Protein AF-A0A6L7YKP5-F1 (afdb_monomer_lite)

Secondary structure (DSSP, 8-state):
-------------PPP------------------------------S------B----PPPPTTPEEEEEEEETTEEEES-SEEESEEEEEEEEE--SS--EEEEEEE-SS-TT-----SSS---GGGTEEEEEEEEE-TT-EEEEEEEEPSEEEEEE---EEEETTEEEEHHHHT-EEEEEEEPPPTTTTS-SSSS-SS-PPPPTTPEEEEEEEETTEEEES-S---SS-EEEEEEE-SSSSPPPP----TT-----

Radius of gyration: 30.71 Å; chains: 1; bounding box: 88×44×112 Å

Sequence (258 aa):
MTFVTESILNRRWMFALLAAVAALALLLSACDGDDDEAEEAMEAEEASEADEATLGVVFPRPTGSTEVRVSLAEWAVEPAVNVVDEGEIYFLVDNLGPADPHEFVIIRSDLPIDQLPVDDTGFVPEDAIDVVAEIEPYLPGSSASIALNLPAGRYLLICNIVELEEGEWESHYLEGMRAEFTVQAAGEDASEAEDAEAGIVNPKPEGATEVRVSLAEWTVAPAVSTVQSGDIDFLVDNLGPADPPEVVVVRPDAHSEE

Foldseek 3Di:
DDDDDDDDDDDDDDDDDDDDDDDDDDDDDDDDDDDDDDDDDDPPPPPDPQPPAAFAAADDDDPPAAEWEWEDEQQETDIPDQEEAFFKYKYKYADQYPFFWFKKWKFFDPDDLQDQDADPLRARPPVSTHTPDMGGTHDHGHIYMDIDRGHWGKMKIFTRDWDQDPNHIDGSSNSHRMDIHGHHHDPPDPVPPPDDDDDDDDPQPVPAAEWEWEDEVVDTDIPDPDDDDDHYHYHYHDPYPDDDDDDDDDDPPDDDDD

pLDDT: mean 76.08, std 22.91, range [33.06, 98.81]

Structure (mmCIF, N/CA/C/O backbone):
data_AF-A0A6L7YKP5-F1
#
_entry.id   AF-A0A6L7YKP5-F1
#
loop_
_atom_site.group_PDB
_atom_site.id
_atom_site.type_symbol
_atom_site.label_atom_id
_atom_site.label_alt_id
_atom_site.label_comp_id
_atom_site.label_asym_id
_atom_site.label_entity_id
_atom_site.label_seq_id
_atom_site.pdbx_PDB_ins_code
_atom_site.Cartn_x
_atom_site.Cartn_y
_atom_site.Cartn_z
_atom_site.occupancy
_atom_site.B_iso_or_equiv
_atom_site.auth_seq_id
_atom_site.auth_comp_id
_atom_site.auth_asym_id
_atom_site.auth_atom_id
_atom_site.pdbx_PDB_model_num
ATOM 1 N N . MET A 1 1 ? 67.559 4.885 -28.747 1.00 41.38 1 MET A N 1
ATOM 2 C CA . MET A 1 1 ? 67.117 5.228 -30.111 1.00 41.38 1 MET A CA 1
ATOM 3 C C . MET A 1 1 ? 65.692 5.736 -30.030 1.00 41.38 1 MET A C 1
ATOM 5 O O . MET A 1 1 ? 64.805 4.986 -29.657 1.00 41.38 1 MET A O 1
ATOM 9 N N . THR A 1 2 ? 65.530 7.023 -30.294 1.00 39.72 2 THR A N 1
ATOM 10 C CA . THR A 1 2 ? 64.283 7.787 -30.353 1.00 39.72 2 THR A CA 1
ATOM 11 C C . THR A 1 2 ? 63.780 7.748 -31.791 1.00 39.72 2 THR A C 1
ATOM 13 O O . THR A 1 2 ? 64.565 8.070 -32.677 1.00 39.72 2 THR A O 1
ATOM 16 N N . PHE A 1 3 ? 62.512 7.419 -32.031 1.00 39.88 3 PHE A N 1
ATOM 17 C CA . PHE A 1 3 ? 61.832 7.793 -33.274 1.00 39.88 3 PHE A CA 1
ATOM 18 C C . PHE A 1 3 ? 60.402 8.220 -32.953 1.00 39.88 3 PHE A C 1
ATOM 20 O O . PHE A 1 3 ? 59.484 7.416 -32.843 1.00 39.88 3 PHE A O 1
ATOM 27 N N . VAL A 1 4 ? 60.285 9.529 -32.748 1.00 42.78 4 VAL A N 1
ATOM 28 C CA . VAL A 1 4 ? 59.086 10.321 -33.004 1.00 42.78 4 VAL A CA 1
ATOM 29 C C . VAL A 1 4 ? 59.031 10.543 -34.513 1.00 42.78 4 VAL A C 1
ATOM 31 O O . VAL A 1 4 ? 60.040 10.947 -35.090 1.00 42.78 4 VAL A O 1
ATOM 34 N N . THR A 1 5 ? 57.870 10.348 -35.132 1.00 49.88 5 THR A N 1
ATOM 35 C CA . THR A 1 5 ? 57.534 10.987 -36.412 1.00 49.88 5 THR A CA 1
ATOM 36 C C . THR A 1 5 ? 56.051 11.335 -36.430 1.00 49.88 5 THR A C 1
ATOM 38 O O . THR A 1 5 ? 55.207 10.490 -36.717 1.00 49.88 5 THR A O 1
ATOM 41 N N . GLU A 1 6 ? 55.756 12.599 -36.134 1.00 42.75 6 GLU A N 1
ATOM 42 C CA . GLU A 1 6 ? 54.652 13.328 -36.754 1.00 42.75 6 GLU A CA 1
ATOM 43 C C . GLU A 1 6 ? 55.026 13.658 -38.206 1.00 42.75 6 GLU A C 1
ATOM 45 O O . GLU A 1 6 ? 56.145 14.098 -38.471 1.00 42.75 6 GLU A O 1
ATOM 50 N N . SER A 1 7 ? 54.072 13.534 -39.132 1.00 46.31 7 SER A N 1
ATOM 51 C CA . SER A 1 7 ? 53.990 14.427 -40.294 1.00 46.31 7 SER A CA 1
ATOM 52 C C . SER A 1 7 ? 52.577 14.437 -40.886 1.00 46.31 7 SER A C 1
ATOM 54 O O . SER A 1 7 ? 52.178 13.590 -41.683 1.00 46.31 7 SER A O 1
ATOM 56 N N . ILE A 1 8 ? 51.845 15.449 -40.442 1.00 41.03 8 ILE A N 1
ATOM 57 C CA . ILE A 1 8 ? 50.835 16.262 -41.122 1.00 41.03 8 ILE A CA 1
ATOM 58 C C . ILE A 1 8 ? 51.072 16.352 -42.653 1.00 41.03 8 ILE A C 1
ATOM 60 O O . ILE A 1 8 ? 52.173 16.721 -43.049 1.00 41.03 8 ILE A O 1
ATOM 64 N N . LEU A 1 9 ? 50.056 16.089 -43.499 1.00 39.97 9 LEU A N 1
ATOM 65 C CA . LEU A 1 9 ? 49.476 17.052 -44.473 1.00 39.97 9 LEU A CA 1
ATOM 66 C C . LEU A 1 9 ? 48.451 16.412 -45.445 1.00 39.97 9 LEU A C 1
ATOM 68 O O . LEU A 1 9 ? 48.783 15.585 -46.287 1.00 39.97 9 LEU A O 1
ATOM 72 N N . ASN A 1 10 ? 47.240 16.979 -45.413 1.00 37.12 10 ASN A N 1
ATOM 73 C CA . ASN A 1 10 ? 46.353 17.282 -46.545 1.00 37.12 10 ASN A CA 1
ATOM 74 C C . ASN A 1 10 ? 45.768 16.157 -47.421 1.00 37.12 10 ASN A C 1
ATOM 76 O O . ASN A 1 10 ? 46.345 15.805 -48.447 1.00 37.12 10 ASN A O 1
ATOM 80 N N . ARG A 1 11 ? 44.466 15.875 -47.225 1.00 41.12 11 ARG A N 1
ATOM 81 C CA . ARG A 1 11 ? 43.430 16.202 -48.238 1.00 41.12 11 ARG A CA 1
ATOM 82 C C . ARG A 1 11 ? 41.989 16.003 -47.731 1.00 41.12 11 ARG A C 1
ATOM 84 O O . ARG A 1 11 ? 41.416 14.930 -47.831 1.00 41.12 11 ARG A O 1
ATOM 91 N N . ARG A 1 12 ? 41.407 17.115 -47.271 1.00 41.06 12 ARG A N 1
ATOM 92 C CA . ARG A 1 12 ? 40.113 17.677 -47.711 1.00 41.06 12 ARG A CA 1
ATOM 93 C C . ARG A 1 12 ? 38.998 16.673 -48.048 1.00 41.06 12 ARG A C 1
ATOM 95 O O . ARG A 1 12 ? 38.776 16.444 -49.229 1.00 41.06 12 ARG A O 1
ATOM 102 N N . TRP A 1 13 ? 38.226 16.228 -47.060 1.00 38.41 13 TRP A N 1
ATOM 103 C CA . TRP A 1 13 ? 36.804 15.922 -47.263 1.00 38.41 13 TRP A CA 1
ATOM 104 C C . TRP A 1 13 ? 36.006 16.563 -46.127 1.00 38.41 13 TRP A C 1
ATOM 106 O O . TRP A 1 13 ? 36.419 16.574 -44.973 1.00 38.41 13 TRP A O 1
ATOM 116 N N . MET A 1 14 ? 34.974 17.274 -46.548 1.00 39.56 14 MET A N 1
ATOM 117 C CA . MET A 1 14 ? 34.360 18.433 -45.919 1.00 39.56 14 MET A CA 1
ATOM 118 C C . MET A 1 14 ? 33.273 17.978 -44.942 1.00 39.56 14 MET A C 1
ATOM 120 O O . MET A 1 14 ? 32.421 17.179 -45.317 1.00 39.56 14 MET A O 1
ATOM 124 N N . PHE A 1 15 ? 33.315 18.490 -43.711 1.00 38.94 15 PHE A N 1
ATOM 125 C CA . PHE A 1 15 ? 32.239 18.358 -42.731 1.00 38.94 15 PHE A CA 1
ATOM 126 C C . PHE A 1 15 ? 30.990 19.093 -43.229 1.00 38.94 15 PHE A C 1
ATOM 128 O O . PHE A 1 15 ? 31.071 20.245 -43.662 1.00 38.94 15 PHE A O 1
ATOM 135 N N . ALA A 1 16 ? 29.848 18.412 -43.163 1.00 37.56 16 ALA A N 1
ATOM 136 C CA . ALA A 1 16 ? 28.531 18.988 -43.361 1.00 37.56 16 ALA A CA 1
ATOM 137 C C . ALA A 1 16 ? 28.124 19.760 -42.096 1.00 37.56 16 ALA A C 1
ATOM 139 O O . ALA A 1 16 ? 28.034 19.190 -41.013 1.00 37.56 16 ALA A O 1
ATOM 140 N N . LEU A 1 17 ? 27.890 21.060 -42.252 1.00 38.31 17 LEU A N 1
ATOM 141 C CA . LEU A 1 17 ? 27.233 21.930 -41.281 1.00 38.31 17 LEU A CA 1
ATOM 142 C C . LEU A 1 17 ? 26.149 22.665 -42.069 1.00 38.31 17 LEU A C 1
ATOM 144 O O . LEU A 1 17 ? 26.457 23.497 -42.922 1.00 38.31 17 LEU A O 1
ATOM 148 N N . LEU A 1 18 ? 24.892 22.292 -41.841 1.00 33.34 18 LEU A N 1
ATOM 149 C CA . LEU A 1 18 ? 23.723 22.923 -42.442 1.00 33.34 18 LEU A CA 1
ATOM 150 C C . LEU A 1 18 ? 22.998 23.702 -41.349 1.00 33.34 18 LEU A C 1
ATOM 152 O O . LEU A 1 18 ? 22.422 23.128 -40.433 1.00 33.34 18 LEU A O 1
ATOM 156 N N . ALA A 1 19 ? 23.051 25.022 -41.476 1.00 35.69 19 ALA A N 1
ATOM 157 C CA . ALA A 1 19 ? 22.159 25.955 -40.817 1.00 35.69 19 ALA A CA 1
ATOM 158 C C . ALA A 1 19 ? 21.619 26.929 -41.874 1.00 35.69 19 ALA A C 1
ATOM 160 O O . ALA A 1 19 ? 22.313 27.242 -42.841 1.00 35.69 19 ALA A O 1
ATOM 161 N N . ALA A 1 20 ? 20.418 27.439 -41.594 1.00 36.00 20 ALA A N 1
ATOM 162 C CA . ALA A 1 20 ? 19.699 28.537 -42.245 1.00 36.00 20 ALA A CA 1
ATOM 163 C C . ALA A 1 20 ? 18.656 28.170 -43.322 1.00 36.00 20 ALA A C 1
ATOM 165 O O . ALA A 1 20 ? 18.914 28.074 -44.519 1.00 36.00 20 ALA A O 1
ATOM 166 N N . VAL A 1 21 ? 17.431 28.065 -42.805 1.00 41.41 21 VAL A N 1
ATOM 167 C CA . VAL A 1 21 ? 16.131 28.481 -43.351 1.00 41.41 21 VAL A CA 1
ATOM 168 C C . VAL A 1 21 ? 16.201 29.561 -44.442 1.00 41.41 21 VAL A C 1
ATOM 170 O O . VAL A 1 21 ? 16.749 30.640 -44.221 1.00 41.41 21 VAL A O 1
ATOM 173 N N . ALA A 1 22 ? 15.490 29.332 -45.549 1.00 37.19 22 ALA A N 1
ATOM 174 C CA . ALA A 1 22 ? 14.792 30.383 -46.289 1.00 37.19 22 ALA A CA 1
ATOM 175 C C . ALA A 1 22 ? 13.584 29.780 -47.022 1.00 37.19 22 ALA A C 1
ATOM 177 O O . ALA A 1 22 ? 13.726 28.981 -47.946 1.00 37.19 22 ALA A O 1
ATOM 178 N N . ALA A 1 23 ? 12.392 30.163 -46.569 1.00 40.81 23 ALA A N 1
ATOM 179 C CA . ALA A 1 23 ? 11.114 29.832 -47.176 1.00 40.81 23 ALA A CA 1
ATOM 180 C C . ALA A 1 23 ? 10.988 30.451 -48.576 1.00 40.81 23 ALA A C 1
ATOM 182 O O . ALA A 1 23 ? 11.239 31.643 -48.760 1.00 40.81 23 ALA A O 1
ATOM 183 N N . LEU A 1 24 ? 10.527 29.657 -49.543 1.00 37.56 24 LEU A N 1
ATOM 184 C CA . LEU A 1 24 ? 9.982 30.167 -50.797 1.00 37.56 24 LEU A CA 1
ATOM 185 C C . LEU A 1 24 ? 8.851 29.249 -51.271 1.00 37.56 24 LEU A C 1
ATOM 187 O O . LEU A 1 24 ? 9.064 28.283 -51.997 1.00 37.56 24 LEU A O 1
ATOM 191 N N . ALA A 1 25 ? 7.638 29.560 -50.819 1.00 41.19 25 ALA A N 1
ATOM 192 C CA . ALA A 1 25 ? 6.403 28.995 -51.340 1.00 41.19 25 ALA A CA 1
ATOM 193 C C . ALA A 1 25 ? 5.979 29.790 -52.581 1.00 41.19 25 ALA A C 1
ATOM 195 O O . ALA A 1 25 ? 5.758 30.994 -52.469 1.00 41.19 25 ALA A O 1
ATOM 196 N N . LEU A 1 26 ? 5.885 29.130 -53.743 1.00 42.25 26 LEU A N 1
ATOM 197 C CA . LEU A 1 26 ? 5.151 29.596 -54.932 1.00 42.25 26 LEU A CA 1
ATOM 198 C C . LEU A 1 26 ? 5.179 28.527 -56.040 1.00 42.25 26 LEU A C 1
ATOM 200 O O . LEU A 1 26 ? 6.060 28.564 -56.888 1.00 42.25 26 LEU A O 1
ATOM 204 N N . LEU A 1 27 ? 4.202 27.615 -56.058 1.00 42.47 27 LEU A N 1
ATOM 205 C CA . LEU A 1 27 ? 3.756 26.829 -57.227 1.00 42.47 27 LEU A CA 1
ATOM 206 C C . LEU A 1 27 ? 2.290 26.432 -56.943 1.00 42.47 27 LEU A C 1
ATOM 208 O O . LEU A 1 27 ? 2.020 25.758 -55.959 1.00 42.47 27 LEU A O 1
ATOM 212 N N . LEU A 1 28 ? 1.321 27.152 -57.516 1.00 44.16 28 LEU A N 1
ATOM 213 C CA . LEU A 1 28 ? 0.545 26.813 -58.722 1.00 44.16 28 LEU A CA 1
ATOM 214 C C . LEU A 1 28 ? -0.427 25.634 -58.538 1.00 44.16 28 LEU A C 1
ATOM 216 O O . LEU A 1 28 ? -0.045 24.507 -58.257 1.00 44.16 28 LEU A O 1
ATOM 220 N N . SER A 1 29 ? -1.701 25.954 -58.756 1.00 57.06 29 SER A N 1
ATOM 221 C CA . SER A 1 29 ? -2.868 25.079 -58.756 1.00 57.06 29 SER A CA 1
ATOM 222 C C . SER A 1 29 ? -2.800 23.971 -59.808 1.00 57.06 29 SER A C 1
ATOM 224 O O . SER A 1 29 ? -2.507 24.268 -60.969 1.00 57.06 29 SER A O 1
ATOM 226 N N . ALA A 1 30 ? -3.256 22.771 -59.449 1.00 48.28 30 ALA A N 1
ATOM 227 C CA . ALA A 1 30 ? -3.991 21.879 -60.345 1.00 48.28 30 ALA A CA 1
ATOM 228 C C . ALA A 1 30 ? -4.801 20.862 -59.514 1.00 48.28 30 ALA A C 1
ATOM 230 O O . ALA A 1 30 ? -4.227 20.130 -58.716 1.00 48.28 30 ALA A O 1
ATOM 231 N N . CYS A 1 31 ? -6.128 20.850 -59.685 1.00 65.56 31 CYS A N 1
ATOM 232 C CA . CYS A 1 31 ? -6.989 19.705 -59.360 1.00 65.56 31 CYS A CA 1
ATOM 233 C C . CYS A 1 31 ? -6.659 18.545 -60.304 1.00 65.56 31 CYS A C 1
ATOM 235 O O . CYS A 1 31 ? -6.466 18.843 -61.481 1.00 65.56 31 CYS A O 1
ATOM 237 N N . ASP A 1 32 ? -6.677 17.296 -59.821 1.00 46.34 32 ASP A N 1
ATOM 238 C CA . ASP A 1 32 ? -7.340 16.121 -60.437 1.00 46.34 32 ASP A CA 1
ATOM 239 C C . ASP A 1 32 ? -6.981 14.834 -59.657 1.00 46.34 32 ASP A C 1
ATOM 241 O O . ASP A 1 32 ? -5.800 14.621 -59.389 1.00 46.34 32 ASP A O 1
ATOM 245 N N . GLY A 1 33 ? -7.961 13.973 -59.347 1.00 33.06 33 GLY A N 1
ATOM 246 C CA . GLY A 1 33 ? -7.717 12.557 -59.014 1.00 33.06 33 GLY A CA 1
ATOM 247 C C . GLY A 1 33 ? -8.245 12.068 -57.664 1.00 33.06 33 GLY A C 1
ATOM 248 O O . GLY A 1 33 ? -7.631 12.319 -56.635 1.00 33.06 33 GLY A O 1
ATOM 249 N N . ASP A 1 34 ? -9.375 11.367 -57.734 1.00 48.19 34 ASP A N 1
ATOM 250 C CA . ASP A 1 34 ? -9.991 10.472 -56.741 1.00 48.19 34 ASP A CA 1
ATOM 251 C C . ASP A 1 34 ? -9.033 9.319 -56.360 1.00 48.19 34 ASP A C 1
ATOM 253 O O . ASP A 1 34 ? -8.167 8.986 -57.172 1.00 48.19 34 ASP A O 1
ATOM 257 N N . ASP A 1 35 ? -9.189 8.760 -55.151 1.00 44.53 35 ASP A N 1
ATOM 258 C CA . ASP A 1 35 ? -9.040 7.335 -54.770 1.00 44.53 35 ASP A CA 1
ATOM 259 C C . ASP A 1 35 ? -8.606 7.192 -53.290 1.00 44.53 35 ASP A C 1
ATOM 261 O O . ASP A 1 35 ? -7.624 7.783 -52.838 1.00 44.53 35 ASP A O 1
ATOM 265 N N . ASP A 1 36 ? -9.408 6.413 -52.559 1.00 45.31 36 ASP A N 1
ATOM 266 C CA . ASP A 1 36 ? -9.344 6.065 -51.136 1.00 45.31 36 ASP A CA 1
ATOM 267 C C . ASP A 1 36 ? -8.005 5.456 -50.662 1.00 45.31 36 ASP A C 1
ATOM 269 O O . ASP A 1 36 ? -7.229 4.943 -51.464 1.00 45.31 36 ASP A O 1
ATOM 273 N N . GLU A 1 37 ? -7.784 5.505 -49.337 1.00 43.41 37 GLU A N 1
ATOM 274 C CA . GLU A 1 37 ? -7.255 4.456 -48.426 1.00 43.41 37 GLU A CA 1
ATOM 275 C C . GLU A 1 37 ? -6.563 5.115 -47.200 1.00 43.41 37 GLU A C 1
ATOM 277 O O . GLU A 1 37 ? -5.597 5.852 -47.382 1.00 43.41 37 GLU A O 1
ATOM 282 N N . ALA A 1 38 ? -7.084 4.807 -45.993 1.00 36.25 38 ALA A N 1
ATOM 283 C CA . ALA A 1 38 ? -6.402 4.591 -44.691 1.00 36.25 38 ALA A CA 1
ATOM 284 C C . ALA A 1 38 ? -5.386 5.649 -44.175 1.00 36.25 38 ALA A C 1
ATOM 286 O O . ALA A 1 38 ? -4.530 6.124 -44.903 1.00 36.25 38 ALA A O 1
ATOM 287 N N . GLU A 1 39 ? -5.291 6.076 -42.916 1.00 39.72 39 GLU A N 1
ATOM 288 C CA . GLU A 1 39 ? -5.606 5.582 -41.564 1.00 39.72 39 GLU A CA 1
ATOM 289 C C . GLU A 1 39 ? -5.176 6.782 -40.665 1.00 39.72 39 GLU A C 1
ATOM 291 O O . GLU A 1 39 ? -4.166 7.429 -40.945 1.00 39.72 39 GLU A O 1
ATOM 296 N N . GLU A 1 40 ? -5.993 7.332 -39.762 1.00 46.50 40 GLU A N 1
ATOM 297 C CA . GLU A 1 40 ? -6.114 6.899 -38.356 1.00 46.50 40 GLU A CA 1
ATOM 298 C C . GLU A 1 40 ? -4.775 6.445 -37.745 1.00 46.50 40 GLU A C 1
ATOM 300 O O . GLU A 1 40 ? -4.392 5.295 -37.914 1.00 46.50 40 GLU A O 1
ATOM 305 N N . ALA A 1 41 ? -4.077 7.351 -37.046 1.00 38.59 41 ALA A N 1
ATOM 306 C CA . ALA A 1 41 ? -3.367 7.084 -35.783 1.00 38.59 41 ALA A CA 1
ATOM 307 C C . ALA A 1 41 ? -2.439 8.257 -35.431 1.00 38.59 41 ALA A C 1
ATOM 309 O O . ALA A 1 41 ? -1.352 8.393 -35.986 1.00 38.59 41 ALA A O 1
ATOM 310 N N . MET A 1 42 ? -2.876 9.096 -34.493 1.00 36.28 42 MET A N 1
ATOM 311 C CA . MET A 1 42 ? -2.029 9.666 -33.436 1.00 36.28 42 MET A CA 1
ATOM 312 C C . MET A 1 42 ? -2.950 10.362 -32.423 1.00 36.28 42 MET A C 1
ATOM 314 O O . MET A 1 42 ? -2.920 11.574 -32.237 1.00 36.28 42 MET A O 1
ATOM 318 N N . GLU A 1 43 ? -3.823 9.565 -31.808 1.00 46.38 43 GLU A N 1
ATOM 319 C CA . GLU A 1 43 ? -4.212 9.763 -30.412 1.00 46.38 43 GLU A CA 1
ATOM 320 C C . GLU A 1 43 ? -3.456 8.683 -29.633 1.00 46.38 43 GLU A C 1
ATOM 322 O O . GLU A 1 43 ? -3.858 7.525 -29.607 1.00 46.38 43 GLU A O 1
ATOM 327 N N . ALA A 1 44 ? -2.277 9.044 -29.140 1.00 41.22 44 ALA A N 1
ATOM 328 C CA . ALA A 1 44 ? -1.464 8.252 -28.222 1.00 41.22 44 ALA A CA 1
ATOM 329 C C . ALA A 1 44 ? -0.520 9.226 -27.505 1.00 41.22 44 ALA A C 1
ATOM 331 O O . ALA A 1 44 ? 0.682 9.228 -27.731 1.00 41.22 44 ALA A O 1
ATOM 332 N N . GLU A 1 45 ? -1.110 10.130 -26.730 1.00 44.25 45 GLU A N 1
ATOM 333 C CA . GLU A 1 45 ? -0.426 11.038 -25.802 1.00 44.25 45 GLU A CA 1
ATOM 334 C C . GLU A 1 45 ? -1.285 11.093 -24.530 1.00 44.25 45 GLU A C 1
ATOM 336 O O . GLU A 1 45 ? -1.843 12.125 -24.197 1.00 44.25 45 GLU A O 1
ATOM 341 N N . GLU A 1 46 ? -1.483 9.939 -23.895 1.00 43.19 46 GLU A N 1
ATOM 342 C CA . GLU A 1 46 ? -1.899 9.804 -22.490 1.00 43.19 46 GLU A CA 1
ATOM 343 C C . GLU A 1 46 ? -1.235 8.509 -21.974 1.00 43.19 46 GLU A C 1
ATOM 345 O O . GLU A 1 46 ? -1.888 7.544 -21.592 1.00 43.19 46 GLU A O 1
ATOM 350 N N . ALA A 1 47 ? 0.094 8.438 -22.091 1.00 42.88 47 ALA A N 1
ATOM 351 C CA . ALA A 1 47 ? 0.880 7.701 -21.111 1.00 42.88 47 ALA A CA 1
ATOM 352 C C . ALA A 1 47 ? 1.038 8.685 -19.953 1.00 42.88 47 ALA A C 1
ATOM 354 O O . ALA A 1 47 ? 1.425 9.828 -20.211 1.00 42.88 47 ALA A O 1
ATOM 355 N N . SER A 1 48 ? 0.650 8.299 -18.738 1.00 45.75 48 SER A N 1
ATOM 356 C CA . SER A 1 48 ? 0.725 9.184 -17.582 1.00 45.75 48 SER A CA 1
ATOM 357 C C . SER A 1 48 ? 2.165 9.668 -17.432 1.00 45.75 48 SER A C 1
ATOM 359 O O . SER A 1 48 ? 3.085 8.922 -17.103 1.00 45.75 48 SER A O 1
ATOM 361 N N . GLU A 1 49 ? 2.382 10.945 -17.742 1.00 43.97 49 GLU A N 1
ATOM 362 C CA . GLU A 1 49 ? 3.527 11.651 -17.201 1.00 43.97 49 GLU A CA 1
ATOM 363 C C . GLU A 1 49 ? 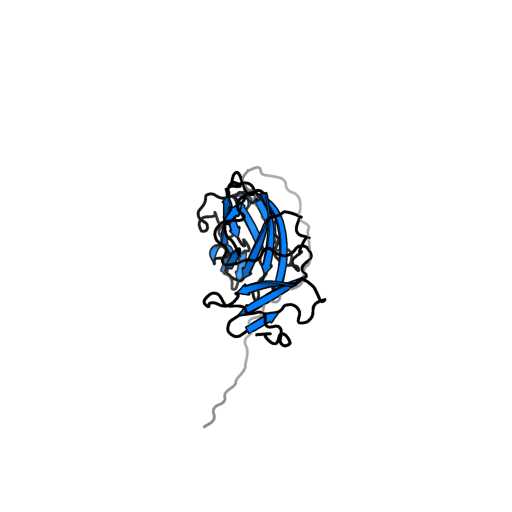3.363 11.543 -15.686 1.00 43.97 49 GLU A C 1
ATOM 365 O O . GLU A 1 49 ? 2.364 12.020 -15.147 1.00 43.97 49 GLU A O 1
ATOM 370 N N . ALA A 1 50 ? 4.296 10.868 -15.014 1.00 47.44 50 ALA A N 1
ATOM 371 C CA . ALA A 1 50 ? 4.436 10.983 -13.575 1.00 47.44 50 ALA A CA 1
ATOM 372 C C . ALA A 1 50 ? 4.523 12.484 -13.266 1.00 47.44 50 ALA A C 1
ATOM 374 O O . ALA A 1 50 ? 5.538 13.124 -13.558 1.00 47.44 50 ALA A O 1
ATOM 375 N N . ASP A 1 51 ? 3.431 13.065 -12.762 1.00 56.31 51 ASP A N 1
ATOM 376 C CA . ASP A 1 51 ? 3.454 14.406 -12.193 1.00 56.31 51 ASP A CA 1
ATOM 377 C C . ASP A 1 51 ? 4.593 14.392 -11.172 1.00 56.31 51 ASP A C 1
ATOM 379 O O . ASP A 1 51 ? 4.669 13.482 -10.344 1.00 56.31 51 ASP A O 1
ATOM 383 N N . GLU A 1 52 ? 5.549 15.313 -11.317 1.00 74.69 52 GLU A N 1
ATOM 384 C CA . GLU A 1 52 ? 6.800 15.318 -10.552 1.00 74.69 52 GLU A CA 1
ATOM 385 C C . GLU A 1 52 ? 6.506 15.034 -9.073 1.00 74.69 52 GLU A C 1
ATOM 387 O O . GLU A 1 52 ? 5.871 15.853 -8.401 1.00 74.69 52 GLU A O 1
ATOM 392 N N . ALA A 1 53 ? 6.944 13.867 -8.584 1.00 83.81 53 ALA A N 1
ATOM 393 C CA . ALA A 1 53 ? 6.541 13.364 -7.279 1.00 83.81 53 ALA A CA 1
ATOM 394 C C . ALA A 1 53 ? 6.725 14.431 -6.191 1.00 83.81 53 ALA A C 1
ATOM 396 O O . ALA A 1 53 ? 7.772 15.079 -6.068 1.00 83.81 53 ALA A O 1
ATOM 397 N N . THR A 1 54 ? 5.690 14.619 -5.373 1.00 92.94 54 THR A N 1
ATOM 398 C CA . THR A 1 54 ? 5.689 15.626 -4.305 1.00 92.94 54 THR A CA 1
ATOM 399 C C . THR A 1 54 ? 5.800 14.972 -2.931 1.00 92.94 54 THR A C 1
ATOM 401 O O . THR A 1 54 ? 5.862 13.753 -2.798 1.00 92.94 54 THR A O 1
ATOM 404 N N . LEU A 1 55 ? 5.894 15.770 -1.864 1.00 94.00 55 LEU A N 1
ATOM 405 C CA . LEU A 1 55 ? 5.811 15.209 -0.515 1.00 94.00 55 LEU A CA 1
ATOM 406 C C . LEU A 1 55 ? 4.420 14.611 -0.293 1.00 94.00 55 LEU A C 1
ATOM 408 O O . LEU A 1 55 ? 3.420 15.268 -0.586 1.00 94.00 55 LEU A O 1
ATOM 412 N N . GLY A 1 56 ? 4.375 13.421 0.304 1.00 93.19 56 GLY A N 1
ATOM 413 C CA . GLY A 1 56 ? 3.121 12.772 0.657 1.00 93.19 56 GLY A CA 1
ATOM 414 C C . GLY A 1 56 ? 2.243 13.650 1.556 1.00 93.19 56 GLY A C 1
ATOM 415 O O . GLY A 1 56 ? 2.721 14.447 2.375 1.00 93.19 56 GLY A O 1
ATOM 416 N N . VAL A 1 57 ? 0.928 13.514 1.387 1.00 93.31 57 VAL A N 1
ATOM 417 C CA . VAL A 1 57 ? -0.069 14.255 2.162 1.00 93.31 57 VAL A CA 1
ATOM 418 C C . VAL A 1 57 ? -0.739 13.314 3.152 1.00 93.31 57 VAL A C 1
ATOM 420 O O . VAL A 1 57 ? -1.410 12.361 2.767 1.00 93.31 57 VAL A O 1
ATOM 423 N N . VAL A 1 58 ? -0.598 13.617 4.443 1.00 95.06 58 VAL A N 1
ATOM 424 C CA . VAL A 1 58 ? -1.273 12.884 5.519 1.00 95.06 58 VAL A CA 1
ATOM 425 C C . VAL A 1 58 ? -2.528 13.637 5.949 1.00 95.06 58 VAL A C 1
ATOM 427 O O . VAL A 1 58 ? -2.459 14.722 6.534 1.00 95.06 58 VAL A O 1
ATOM 430 N N . PHE A 1 59 ? -3.689 13.043 5.695 1.00 93.06 59 PHE A N 1
ATOM 431 C CA . PHE A 1 59 ? -4.968 13.514 6.211 1.00 93.06 59 PHE A CA 1
ATOM 432 C C . PHE A 1 59 ? -5.209 13.026 7.646 1.00 93.06 59 PHE A C 1
ATOM 434 O O . PHE A 1 59 ? -4.734 11.955 8.025 1.00 93.06 59 PHE A O 1
ATOM 441 N N . PRO A 1 60 ? -5.965 13.774 8.471 1.00 92.62 60 PRO A N 1
ATOM 442 C CA . PRO A 1 60 ? -6.347 13.305 9.796 1.00 92.62 60 PRO A CA 1
ATOM 443 C C . PRO A 1 60 ? -7.116 11.983 9.723 1.00 92.62 60 PRO A C 1
ATOM 445 O O . PRO A 1 60 ? -8.091 11.872 8.979 1.00 92.62 60 PRO A O 1
ATOM 448 N N . ARG A 1 61 ? -6.718 11.014 10.550 1.00 95.81 61 ARG A N 1
ATOM 449 C CA . ARG A 1 61 ? -7.422 9.738 10.676 1.00 95.81 61 ARG A CA 1
ATOM 450 C C . ARG A 1 61 ? -8.869 9.952 11.152 1.00 95.81 61 ARG A C 1
ATOM 452 O O . ARG A 1 61 ? -9.062 10.610 12.184 1.00 95.81 61 ARG A O 1
ATOM 459 N N . PRO A 1 62 ? -9.876 9.377 10.473 1.00 94.31 62 PRO A N 1
ATOM 460 C CA . PRO A 1 62 ? -11.247 9.365 10.970 1.00 94.31 62 PRO A CA 1
ATOM 461 C C . PRO A 1 62 ? -11.370 8.707 12.355 1.00 94.31 62 PRO A C 1
ATOM 463 O O . PRO A 1 62 ? -10.593 7.841 12.756 1.00 94.31 62 PRO A O 1
ATOM 466 N N . THR A 1 63 ? -12.347 9.144 13.148 1.00 93.12 63 THR A N 1
ATOM 467 C CA . THR A 1 63 ? -12.583 8.538 14.467 1.00 93.12 63 THR A CA 1
ATOM 468 C C . THR A 1 63 ? -13.298 7.207 14.295 1.00 93.12 63 THR A C 1
ATOM 470 O O . THR A 1 63 ? -14.390 7.181 13.744 1.00 93.12 63 THR A O 1
ATOM 473 N N . GLY A 1 64 ? -12.723 6.131 14.833 1.00 87.88 64 GLY A N 1
ATOM 474 C CA . GLY A 1 64 ? -13.315 4.793 14.759 1.00 87.88 64 GLY A CA 1
ATOM 475 C C . GLY A 1 64 ? -12.910 3.985 13.524 1.00 87.88 64 GLY A C 1
ATOM 476 O O . GLY A 1 64 ? -13.319 2.836 13.428 1.00 87.88 64 GLY A O 1
ATOM 477 N N . SER A 1 65 ? -12.088 4.539 12.626 1.00 92.88 65 SER A N 1
ATOM 478 C CA . SER A 1 65 ? -11.509 3.778 11.517 1.00 92.88 65 SER A CA 1
ATOM 479 C C . SER A 1 65 ? -10.419 2.818 12.000 1.00 92.88 65 SER A C 1
ATOM 481 O O . SER A 1 65 ? -9.602 3.191 12.852 1.00 92.88 65 SER A O 1
ATOM 483 N N . THR A 1 66 ? -10.326 1.648 11.376 1.00 94.69 66 THR A N 1
ATOM 484 C CA . THR A 1 66 ? -9.196 0.724 11.534 1.00 94.69 66 THR A CA 1
ATOM 485 C C . THR A 1 66 ? -7.955 1.319 10.869 1.00 94.69 66 THR A C 1
ATOM 487 O O . THR A 1 66 ? -7.984 1.634 9.685 1.00 94.69 66 THR A O 1
ATOM 490 N N . GLU A 1 67 ? -6.860 1.501 11.610 1.00 97.00 67 GLU A N 1
ATOM 491 C CA . GLU A 1 67 ? -5.585 1.959 11.035 1.00 97.00 67 GLU A CA 1
ATOM 492 C C . GLU A 1 67 ? -4.791 0.772 10.486 1.00 97.00 67 GLU A C 1
ATOM 494 O O . GLU A 1 67 ? -4.538 -0.193 11.206 1.00 97.00 67 GLU A O 1
ATOM 499 N N . VAL A 1 68 ? -4.341 0.884 9.238 1.00 94.38 68 VAL A N 1
ATOM 500 C CA . VAL A 1 68 ? -3.388 -0.031 8.610 1.00 94.38 68 VAL A CA 1
ATOM 501 C C . VAL A 1 68 ? -2.160 0.778 8.226 1.00 94.38 68 VAL A C 1
ATOM 503 O O . VAL A 1 68 ? -2.246 1.707 7.426 1.00 94.38 68 VAL A O 1
ATOM 506 N N . ARG A 1 69 ? -1.007 0.444 8.805 1.00 93.69 69 ARG A N 1
ATOM 507 C CA . ARG A 1 69 ? 0.267 1.007 8.344 1.00 93.69 69 ARG A CA 1
ATOM 508 C C . ARG A 1 69 ? 0.797 0.201 7.181 1.00 93.69 69 ARG A C 1
ATOM 510 O O . ARG A 1 69 ? 0.684 -1.021 7.203 1.00 93.69 69 ARG A O 1
ATOM 517 N N . VAL A 1 70 ? 1.384 0.882 6.212 1.00 97.38 70 VAL A N 1
ATOM 518 C CA . VAL A 1 70 ? 1.993 0.270 5.037 1.00 97.38 70 VAL A CA 1
ATOM 519 C C . VAL A 1 70 ? 3.353 0.909 4.819 1.00 97.38 70 VAL A C 1
ATOM 521 O O . VAL A 1 70 ? 3.452 2.130 4.770 1.00 97.38 70 VAL A O 1
ATOM 524 N N . SER A 1 71 ? 4.386 0.090 4.683 1.00 96.00 71 SER A N 1
ATOM 525 C CA . SER A 1 71 ? 5.708 0.544 4.261 1.00 96.00 71 SER A CA 1
ATOM 526 C C . SER A 1 71 ? 5.878 0.269 2.773 1.00 96.00 71 SER A C 1
ATOM 528 O O . SER A 1 71 ? 5.633 -0.849 2.321 1.00 96.00 71 SER A O 1
ATOM 530 N N . LEU A 1 72 ? 6.308 1.278 2.026 1.00 96.75 72 LEU A N 1
ATOM 531 C CA . LEU A 1 72 ? 6.810 1.144 0.665 1.00 96.75 72 LEU A CA 1
ATOM 532 C C . LEU A 1 72 ? 8.325 1.291 0.701 1.00 96.75 72 LEU A C 1
ATOM 534 O O . LEU A 1 72 ? 8.853 2.158 1.397 1.00 96.75 72 LEU A O 1
ATOM 538 N N . ALA A 1 73 ? 9.015 0.451 -0.043 1.00 92.56 73 ALA A N 1
ATOM 539 C CA . ALA A 1 73 ? 10.423 0.603 -0.373 1.00 92.56 73 ALA A CA 1
ATOM 540 C C . ALA A 1 73 ? 10.643 -0.077 -1.720 1.00 92.56 73 ALA A C 1
ATOM 542 O O . ALA A 1 73 ? 9.769 -0.818 -2.179 1.00 92.56 73 ALA A O 1
ATOM 543 N N . GLU A 1 74 ? 11.808 0.118 -2.324 1.00 91.19 74 GLU A N 1
ATOM 544 C CA . GLU A 1 74 ? 12.124 -0.499 -3.601 1.00 91.19 74 GLU A CA 1
ATOM 545 C C . GLU A 1 74 ? 11.877 -2.013 -3.498 1.00 91.19 74 GLU A C 1
ATOM 547 O O . GLU A 1 74 ? 12.438 -2.721 -2.650 1.00 91.19 74 GLU A O 1
ATOM 552 N N . TRP A 1 75 ? 10.963 -2.476 -4.357 1.00 94.81 75 TRP A N 1
ATOM 553 C CA . TRP A 1 75 ? 10.543 -3.874 -4.503 1.00 94.81 75 TRP A CA 1
ATOM 554 C C . TRP A 1 75 ? 9.696 -4.440 -3.357 1.00 94.81 75 TRP A C 1
ATOM 556 O O . TRP A 1 75 ? 9.522 -5.656 -3.268 1.00 94.81 75 TRP A O 1
ATOM 566 N N . ALA A 1 76 ? 9.129 -3.586 -2.502 1.00 92.19 76 ALA A N 1
ATOM 567 C CA . ALA A 1 76 ? 8.303 -4.005 -1.379 1.00 92.19 76 ALA A CA 1
ATOM 568 C C . ALA A 1 76 ? 7.074 -3.108 -1.152 1.00 92.19 76 ALA A C 1
ATOM 570 O O . ALA A 1 76 ? 7.163 -1.888 -1.043 1.00 92.19 76 ALA A O 1
ATOM 571 N N . VAL A 1 77 ? 5.918 -3.754 -0.984 1.00 97.31 77 VAL A N 1
ATOM 572 C CA . VAL A 1 77 ? 4.727 -3.177 -0.343 1.00 97.31 77 VAL A CA 1
ATOM 573 C C . VAL A 1 77 ? 4.452 -4.029 0.888 1.00 97.31 77 VAL A C 1
ATOM 575 O O . VAL A 1 77 ? 4.208 -5.226 0.765 1.00 97.31 77 VAL A O 1
ATOM 578 N N . GLU A 1 78 ? 4.503 -3.446 2.081 1.00 93.56 78 GLU A N 1
ATOM 579 C CA . GLU A 1 78 ? 4.429 -4.201 3.335 1.00 93.56 78 GLU A CA 1
ATOM 580 C C . GLU A 1 78 ? 3.373 -3.608 4.271 1.00 93.56 78 GLU A C 1
ATOM 582 O O . GLU A 1 78 ? 3.669 -2.715 5.072 1.00 93.56 78 GLU A O 1
ATOM 587 N N . PRO A 1 79 ? 2.117 -4.083 4.206 1.00 89.62 79 PRO A N 1
ATOM 588 C CA . PRO A 1 79 ? 1.135 -3.733 5.214 1.00 89.62 79 PRO A CA 1
ATOM 589 C C . PRO A 1 79 ? 1.495 -4.415 6.546 1.00 89.62 79 PRO A C 1
ATOM 591 O O . PRO A 1 79 ? 1.782 -5.610 6.593 1.00 89.62 79 PRO A O 1
ATOM 594 N N . ALA A 1 80 ? 1.436 -3.672 7.653 1.00 85.38 80 ALA A N 1
ATOM 595 C CA . ALA A 1 80 ? 1.736 -4.182 8.996 1.00 85.38 80 ALA A CA 1
ATOM 596 C C . ALA A 1 80 ? 0.785 -5.314 9.426 1.00 85.38 80 ALA A C 1
ATOM 598 O O . ALA A 1 80 ? 1.146 -6.173 10.228 1.00 85.38 80 ALA A O 1
ATOM 599 N N . VAL A 1 81 ? -0.433 -5.307 8.879 1.00 83.19 81 VAL A N 1
ATOM 600 C CA . VAL A 1 81 ? -1.403 -6.401 8.950 1.00 83.19 81 VAL A CA 1
ATOM 601 C C . VAL A 1 81 ? -1.992 -6.617 7.565 1.00 83.19 81 VAL A C 1
ATOM 603 O O . VAL A 1 81 ? -2.311 -5.661 6.867 1.00 83.19 81 VAL A O 1
ATOM 606 N N . ASN A 1 82 ? -2.164 -7.870 7.163 1.00 86.06 82 ASN A N 1
ATOM 607 C CA . ASN A 1 82 ? -2.713 -8.232 5.855 1.00 86.06 82 ASN A CA 1
ATOM 608 C C . ASN A 1 82 ? -4.191 -8.652 5.910 1.00 86.06 82 ASN A C 1
ATOM 610 O O . ASN A 1 82 ? -4.760 -9.007 4.878 1.00 86.06 82 ASN A O 1
ATOM 614 N N . VAL A 1 83 ? -4.809 -8.635 7.095 1.00 90.12 83 VAL A N 1
ATOM 615 C CA . VAL A 1 83 ? -6.229 -8.943 7.298 1.00 90.12 83 VAL A CA 1
ATOM 616 C C . VAL A 1 83 ? -6.838 -7.948 8.282 1.00 90.12 83 VAL A C 1
ATOM 618 O O . VAL A 1 83 ? -6.279 -7.733 9.356 1.00 90.12 83 VAL A O 1
ATOM 621 N N . VAL A 1 84 ? -7.988 -7.371 7.932 1.00 93.19 84 VAL A N 1
ATOM 622 C CA . VAL A 1 84 ? -8.805 -6.514 8.812 1.00 93.19 84 VAL A CA 1
ATOM 623 C C . VAL A 1 84 ? -10.293 -6.773 8.589 1.00 93.19 84 VAL A C 1
ATOM 625 O O . VAL A 1 84 ? -10.671 -7.332 7.562 1.00 93.19 84 VAL A O 1
ATOM 628 N N . ASP A 1 85 ? -11.142 -6.343 9.519 1.00 93.25 85 ASP A N 1
ATOM 629 C CA . ASP A 1 85 ? -12.595 -6.357 9.327 1.00 93.25 85 ASP A CA 1
ATOM 630 C C . ASP A 1 85 ? -13.053 -5.274 8.339 1.00 93.25 85 ASP A C 1
ATOM 632 O O . ASP A 1 85 ? -12.430 -4.217 8.206 1.00 93.25 85 ASP A O 1
ATOM 636 N N . GLU A 1 86 ? -14.166 -5.533 7.653 1.00 95.75 86 GLU A N 1
ATOM 637 C CA . GLU A 1 86 ? -14.808 -4.562 6.767 1.00 95.75 86 GLU A CA 1
ATOM 638 C C . GLU A 1 86 ? -15.295 -3.311 7.500 1.00 95.75 86 GLU A C 1
ATOM 640 O O . GLU A 1 86 ? -15.737 -3.359 8.649 1.00 95.75 86 GLU A O 1
ATOM 645 N N . GLY A 1 87 ? -15.252 -2.178 6.802 1.00 95.88 87 GLY A N 1
ATOM 646 C CA . GLY A 1 87 ? -15.612 -0.879 7.357 1.00 95.88 87 GLY A CA 1
ATOM 647 C C . GLY A 1 87 ? -14.660 0.225 6.917 1.00 95.88 87 GLY A C 1
ATOM 648 O O . GLY A 1 87 ? -14.011 0.133 5.875 1.00 95.88 87 GLY A O 1
ATOM 649 N N . GLU A 1 88 ? -14.605 1.296 7.709 1.00 97.94 88 GLU A N 1
ATOM 650 C CA . GLU A 1 88 ? -13.714 2.426 7.457 1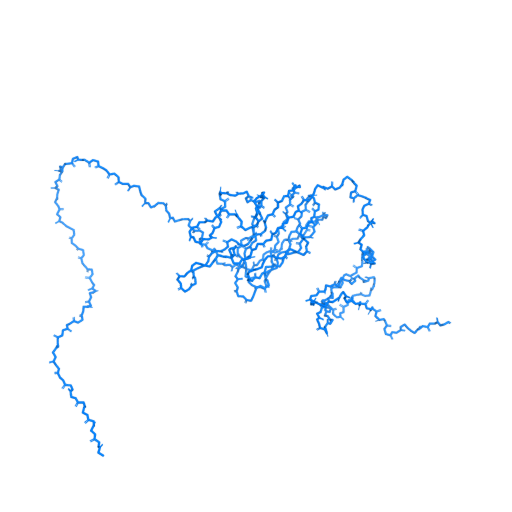.00 97.94 88 GLU A CA 1
ATOM 651 C C . GLU A 1 88 ? -12.276 2.063 7.842 1.00 97.94 88 GLU A C 1
ATOM 653 O O . GLU A 1 88 ? -11.955 1.877 9.016 1.00 97.94 88 GLU A O 1
ATOM 658 N N . ILE A 1 89 ? -11.407 1.976 6.840 1.00 98.62 89 ILE A N 1
ATOM 659 C CA . ILE A 1 89 ? -9.991 1.651 6.976 1.00 98.62 89 ILE A CA 1
ATOM 660 C C . ILE A 1 89 ? -9.183 2.876 6.566 1.00 98.62 89 ILE A C 1
ATOM 662 O O . ILE A 1 89 ? -9.382 3.444 5.494 1.00 98.62 89 ILE A O 1
ATOM 666 N N . TYR A 1 90 ? -8.268 3.281 7.435 1.00 98.56 90 TYR A N 1
ATOM 667 C CA . TYR A 1 90 ? -7.314 4.350 7.205 1.00 98.56 90 TYR A CA 1
ATOM 668 C C . TYR A 1 90 ? -5.937 3.745 6.952 1.00 98.56 90 TYR A C 1
ATOM 670 O O . TYR A 1 90 ? -5.325 3.186 7.864 1.00 98.56 90 TYR A O 1
ATOM 678 N N . PHE A 1 91 ? -5.451 3.878 5.723 1.00 98.75 91 PHE A N 1
ATOM 679 C CA . PHE A 1 91 ? -4.093 3.512 5.358 1.00 98.75 91 PHE A CA 1
ATOM 680 C C . PHE A 1 91 ? -3.163 4.693 5.628 1.00 98.75 91 PHE A C 1
ATOM 682 O O . PHE A 1 91 ? -3.374 5.787 5.103 1.00 98.75 91 PHE A O 1
ATOM 689 N N . LEU A 1 92 ? -2.138 4.468 6.447 1.00 98.00 92 LEU A N 1
ATOM 690 C CA . LEU A 1 92 ? -0.990 5.361 6.585 1.00 98.00 92 LEU A CA 1
ATOM 691 C C . LEU A 1 92 ? 0.191 4.705 5.881 1.00 98.00 92 LEU A C 1
ATOM 693 O O . LEU A 1 92 ? 0.646 3.650 6.320 1.00 98.00 92 LEU A O 1
ATOM 697 N N . VAL A 1 93 ? 0.640 5.314 4.793 1.00 98.44 93 VAL A N 1
ATOM 698 C CA . VAL A 1 93 ? 1.584 4.713 3.857 1.00 98.44 93 VAL A CA 1
ATOM 699 C C . VAL A 1 93 ? 2.887 5.504 3.895 1.00 98.44 93 VAL A C 1
ATOM 701 O O . VAL A 1 93 ? 2.918 6.686 3.556 1.00 98.44 93 VAL A O 1
ATOM 704 N N . ASP A 1 94 ? 3.959 4.869 4.347 1.00 93.62 94 ASP A N 1
ATOM 705 C CA . ASP A 1 94 ? 5.287 5.458 4.484 1.00 93.62 94 ASP A CA 1
ATOM 706 C C . ASP A 1 94 ? 6.155 5.049 3.289 1.00 93.62 94 ASP A C 1
ATOM 708 O O . ASP A 1 94 ? 6.337 3.858 3.056 1.00 93.62 94 ASP A O 1
ATOM 712 N N . ASN A 1 95 ? 6.720 6.008 2.546 1.00 96.69 95 ASN A N 1
ATOM 713 C CA . ASN A 1 95 ? 7.779 5.706 1.579 1.00 96.69 95 ASN A CA 1
ATOM 714 C C . ASN A 1 95 ? 9.126 5.706 2.319 1.00 96.69 95 ASN A C 1
ATOM 716 O O . ASN A 1 95 ? 9.674 6.757 2.661 1.00 96.69 95 ASN A O 1
ATOM 720 N N . LEU A 1 96 ? 9.627 4.508 2.608 1.00 90.38 96 LEU A N 1
ATOM 721 C CA . LEU A 1 96 ? 10.892 4.236 3.288 1.00 90.38 96 LEU A CA 1
ATOM 722 C C . LEU A 1 96 ? 12.035 3.903 2.314 1.00 90.38 96 LEU A C 1
ATOM 724 O O . LEU A 1 96 ? 13.149 3.639 2.778 1.00 90.38 96 LEU A O 1
ATOM 728 N N . GLY A 1 97 ? 11.773 3.913 1.003 1.00 83.12 97 GLY A N 1
ATOM 729 C CA . GLY A 1 97 ? 12.776 3.672 -0.028 1.00 83.12 97 GLY A CA 1
ATOM 730 C C . GLY A 1 97 ? 13.900 4.717 0.012 1.00 83.12 97 GLY A C 1
ATOM 731 O O . GLY A 1 97 ? 13.645 5.887 0.320 1.00 83.12 97 GLY A O 1
ATOM 732 N N . PRO A 1 98 ? 15.178 4.347 -0.194 1.00 83.25 98 PRO A N 1
ATOM 733 C CA . PRO A 1 98 ? 16.285 5.291 -0.310 1.00 83.25 98 PRO A CA 1
ATOM 734 C C . PRO A 1 98 ? 16.212 6.292 -1.465 1.00 83.25 98 PRO A C 1
ATOM 736 O O . PRO A 1 98 ? 16.854 7.341 -1.329 1.00 83.25 98 PRO A O 1
ATOM 739 N N . ALA A 1 99 ? 15.560 5.974 -2.588 1.00 85.81 99 ALA A N 1
ATOM 740 C CA . ALA A 1 99 ? 15.784 6.709 -3.832 1.00 85.81 99 ALA A CA 1
ATOM 741 C C . ALA A 1 99 ? 14.507 7.082 -4.582 1.00 85.81 99 ALA A C 1
ATOM 743 O O . ALA A 1 99 ? 14.410 8.234 -5.021 1.00 85.81 99 ALA A O 1
ATOM 744 N N . ASP A 1 100 ? 13.539 6.171 -4.670 1.00 92.56 100 ASP A N 1
ATOM 745 C CA . ASP A 1 100 ? 12.502 6.292 -5.691 1.00 92.56 100 ASP A CA 1
ATOM 746 C C . ASP A 1 100 ? 11.153 6.753 -5.122 1.00 92.56 100 ASP A C 1
ATOM 748 O O . ASP A 1 100 ? 10.766 6.417 -3.991 1.00 92.56 100 ASP A O 1
ATOM 752 N N . PRO A 1 101 ? 10.414 7.598 -5.864 1.00 96.44 101 PRO A N 1
ATOM 753 C CA . PRO A 1 101 ? 9.030 7.847 -5.528 1.00 96.44 101 PRO A CA 1
ATOM 754 C C . PRO A 1 101 ? 8.235 6.552 -5.682 1.00 96.44 101 PRO A C 1
ATOM 756 O O . PRO A 1 101 ? 8.480 5.740 -6.570 1.00 96.44 101 PRO A O 1
ATOM 759 N N . HIS A 1 102 ? 7.246 6.389 -4.817 1.00 98.06 102 HIS A N 1
ATOM 760 C CA . HIS A 1 102 ? 6.327 5.268 -4.892 1.00 98.06 102 HIS A CA 1
ATOM 761 C C . HIS A 1 102 ? 4.903 5.782 -4.812 1.00 98.06 102 HIS A C 1
ATOM 763 O O . HIS A 1 102 ? 4.630 6.817 -4.200 1.00 98.06 102 HIS A O 1
ATOM 769 N N . GLU A 1 103 ? 4.005 5.032 -5.425 1.00 97.75 103 GLU A N 1
ATOM 770 C CA . GLU A 1 103 ? 2.568 5.218 -5.319 1.00 97.75 103 GLU A CA 1
ATOM 771 C C . GLU A 1 103 ? 1.949 4.060 -4.532 1.00 97.75 103 GLU A C 1
ATOM 773 O O . GLU A 1 103 ? 2.596 3.050 -4.232 1.00 97.75 103 GLU A O 1
ATOM 778 N N . PHE A 1 104 ? 0.673 4.206 -4.193 1.00 98.69 104 PHE A N 1
ATOM 779 C CA . PHE A 1 104 ? -0.073 3.168 -3.497 1.00 98.69 104 PHE A CA 1
ATOM 780 C C . PHE A 1 104 ? -1.442 2.978 -4.128 1.00 98.69 104 PHE A C 1
ATOM 782 O O . PHE A 1 104 ? -2.354 3.763 -3.878 1.00 98.69 104 PHE A O 1
ATOM 789 N N . VAL A 1 105 ? -1.593 1.905 -4.899 1.00 98.75 105 VAL A N 1
ATOM 790 C CA . VAL A 1 105 ? -2.838 1.554 -5.586 1.00 98.75 105 VAL A CA 1
ATOM 791 C C . VAL A 1 105 ? -3.509 0.389 -4.870 1.00 98.75 105 VAL A C 1
ATOM 793 O O . VAL A 1 105 ? -2.878 -0.622 -4.549 1.00 98.75 105 VAL A O 1
ATOM 796 N N . ILE A 1 106 ? -4.810 0.518 -4.620 1.00 98.81 106 ILE A N 1
ATOM 797 C CA . ILE A 1 106 ? -5.642 -0.506 -3.988 1.00 98.81 106 ILE A CA 1
ATOM 798 C C . ILE A 1 106 ? -6.590 -1.064 -5.040 1.00 98.81 106 ILE A C 1
ATOM 800 O O . ILE A 1 106 ? -7.445 -0.355 -5.568 1.00 98.81 106 ILE A O 1
ATOM 804 N N . ILE A 1 107 ? -6.488 -2.361 -5.296 1.00 98.75 107 ILE A N 1
ATOM 805 C CA . ILE A 1 107 ? -7.226 -3.043 -6.358 1.00 98.75 107 ILE A CA 1
ATOM 806 C C . ILE A 1 107 ? -8.075 -4.130 -5.727 1.00 98.75 107 ILE A C 1
ATOM 808 O O . ILE A 1 107 ? -7.563 -4.955 -4.973 1.00 98.75 107 ILE A O 1
ATOM 812 N N . ARG A 1 108 ? -9.363 -4.201 -6.053 1.00 98.38 108 ARG A N 1
ATOM 813 C CA . ARG A 1 108 ? -10.176 -5.365 -5.695 1.00 98.38 108 ARG A CA 1
ATOM 814 C C . ARG A 1 108 ? -9.954 -6.456 -6.738 1.00 98.38 108 ARG A C 1
ATOM 816 O O . ARG A 1 108 ? -10.168 -6.239 -7.924 1.00 98.38 108 ARG A O 1
ATOM 823 N N . SER A 1 109 ? -9.527 -7.648 -6.325 1.00 95.19 109 SER A N 1
ATOM 824 C CA . SER A 1 109 ? -9.220 -8.700 -7.300 1.00 95.19 109 SER A CA 1
ATOM 825 C C . SER A 1 109 ? -9.291 -10.111 -6.730 1.00 95.19 109 SER A C 1
ATOM 827 O O . SER A 1 109 ? -8.865 -10.385 -5.607 1.00 95.19 109 SER A O 1
ATOM 829 N N . ASP A 1 110 ? -9.775 -11.035 -7.559 1.00 93.69 110 ASP A N 1
ATOM 830 C CA . ASP A 1 110 ? -9.677 -12.482 -7.338 1.00 93.69 110 ASP A CA 1
ATOM 831 C C . ASP A 1 110 ? -8.454 -13.099 -8.039 1.00 93.69 110 ASP A C 1
ATOM 833 O O . ASP A 1 110 ? -8.180 -14.290 -7.878 1.00 93.69 110 ASP A O 1
ATOM 837 N N . LEU A 1 111 ? -7.699 -12.304 -8.805 1.00 94.06 111 LEU A N 1
ATOM 838 C CA . LEU A 1 111 ? -6.465 -12.766 -9.428 1.00 94.06 111 LEU A CA 1
ATOM 839 C C . LEU A 1 111 ? -5.391 -13.031 -8.356 1.00 94.06 111 LEU A C 1
ATOM 841 O O . LEU A 1 111 ? -5.405 -12.422 -7.275 1.00 94.06 111 LEU A O 1
ATOM 845 N N . PRO A 1 112 ? -4.460 -13.960 -8.630 1.00 93.94 112 PRO A N 1
ATOM 846 C CA . PRO A 1 112 ? -3.216 -14.049 -7.884 1.00 93.94 112 PRO A CA 1
ATOM 847 C C . PRO A 1 112 ? -2.455 -12.726 -7.946 1.00 93.94 112 PRO A C 1
ATOM 849 O O . PRO A 1 112 ? -2.489 -12.028 -8.960 1.00 93.94 112 PRO A O 1
ATOM 852 N N . ILE A 1 113 ? -1.754 -12.406 -6.861 1.00 91.12 113 ILE A N 1
ATOM 853 C CA . ILE A 1 113 ? -0.998 -11.160 -6.712 1.00 91.12 113 ILE A CA 1
ATOM 854 C C . ILE A 1 113 ? -0.021 -10.893 -7.863 1.00 91.12 113 ILE A C 1
ATOM 856 O O . ILE A 1 113 ? 0.228 -9.740 -8.189 1.00 91.12 113 ILE A O 1
ATOM 860 N N . ASP A 1 114 ? 0.499 -11.940 -8.502 1.00 91.69 114 ASP A N 1
ATOM 861 C CA . ASP A 1 114 ? 1.493 -11.900 -9.574 1.00 91.69 114 ASP A CA 1
ATOM 862 C C . ASP A 1 114 ? 0.911 -12.072 -10.987 1.00 91.69 114 ASP A C 1
ATOM 864 O O . ASP A 1 114 ? 1.651 -12.343 -11.932 1.00 91.69 114 ASP A O 1
ATOM 868 N N . GLN A 1 115 ? -0.413 -11.963 -11.129 1.00 96.50 115 GLN A N 1
ATOM 869 C CA . GLN A 1 115 ? -1.134 -12.234 -12.376 1.00 96.50 115 GLN A CA 1
ATOM 870 C C . GLN A 1 115 ? -2.104 -11.116 -12.774 1.00 96.50 115 GLN A C 1
ATOM 872 O O . GLN A 1 115 ? -3.061 -11.375 -13.508 1.00 96.50 115 GLN A O 1
ATOM 877 N N . LEU A 1 116 ? -1.878 -9.880 -12.318 1.00 97.50 116 LEU A N 1
ATOM 878 C CA . LEU A 1 116 ? -2.550 -8.732 -12.923 1.00 97.50 116 LEU A CA 1
ATOM 879 C C . LEU A 1 116 ? -2.119 -8.601 -14.396 1.00 97.50 116 LEU A C 1
ATOM 881 O O . LEU A 1 116 ? -0.976 -8.931 -14.729 1.00 97.50 116 LEU A O 1
ATOM 885 N N . PRO A 1 117 ? -3.024 -8.181 -15.298 1.00 97.31 117 PRO A N 1
ATOM 886 C CA . PRO A 1 117 ? -2.651 -7.911 -16.679 1.00 97.31 117 PRO A CA 1
ATOM 887 C C . PRO A 1 117 ? -1.632 -6.769 -16.717 1.00 97.31 117 PRO A C 1
ATOM 889 O O . PRO A 1 117 ? -1.818 -5.771 -16.034 1.00 97.31 117 PRO A O 1
ATOM 892 N N . VAL A 1 118 ? -0.589 -6.914 -17.530 1.00 97.88 118 VAL A N 1
ATOM 893 C CA . VAL A 1 118 ? 0.403 -5.862 -17.779 1.00 97.88 118 VAL A CA 1
ATOM 894 C C . VAL A 1 118 ? 0.529 -5.602 -19.275 1.00 97.88 118 VAL A C 1
ATOM 896 O O . VAL A 1 118 ? 0.281 -6.508 -20.082 1.00 97.88 118 VAL A O 1
ATOM 899 N N . ASP A 1 119 ? 0.894 -4.380 -19.645 1.00 97.56 119 ASP A N 1
ATOM 900 C CA . ASP A 1 119 ? 1.253 -4.024 -21.014 1.00 97.56 119 ASP A CA 1
ATOM 901 C C . ASP A 1 119 ? 2.704 -4.426 -21.359 1.00 97.56 119 ASP A C 1
ATOM 903 O O . ASP A 1 119 ? 3.341 -5.225 -20.667 1.00 97.56 119 ASP A O 1
ATOM 907 N N . ASP A 1 120 ? 3.221 -3.933 -22.483 1.00 96.88 120 ASP A N 1
ATOM 908 C CA . ASP A 1 120 ? 4.575 -4.215 -22.962 1.00 96.88 120 ASP A CA 1
ATOM 909 C C . ASP A 1 120 ? 5.687 -3.498 -22.179 1.00 96.88 120 ASP A C 1
ATOM 911 O O . ASP A 1 120 ? 6.855 -3.875 -22.315 1.00 96.88 120 ASP A O 1
ATOM 915 N N . THR A 1 121 ? 5.338 -2.526 -21.339 1.00 96.50 121 THR A N 1
ATOM 916 C CA . THR A 1 121 ? 6.248 -1.842 -20.408 1.00 96.50 121 THR A CA 1
ATOM 917 C C . THR A 1 121 ? 6.258 -2.498 -19.024 1.00 96.50 121 THR A C 1
ATOM 919 O O . THR A 1 121 ? 7.201 -2.321 -18.258 1.00 96.50 121 THR A O 1
ATOM 922 N N . GLY A 1 122 ? 5.245 -3.315 -18.721 1.00 96.81 122 GLY A N 1
ATOM 923 C CA . GLY A 1 122 ? 5.037 -3.896 -17.397 1.00 96.81 122 GLY A CA 1
ATOM 924 C C . GLY A 1 122 ? 4.098 -3.072 -16.512 1.00 96.81 122 GLY A C 1
ATOM 925 O O . GLY A 1 122 ? 3.948 -3.405 -15.336 1.00 96.81 122 GLY A O 1
ATOM 926 N N . PHE A 1 123 ? 3.465 -2.037 -17.065 1.00 97.88 123 PHE A N 1
ATOM 927 C CA . PHE A 1 123 ? 2.434 -1.243 -16.405 1.00 97.88 123 PHE A CA 1
ATOM 928 C C . PHE A 1 123 ? 1.141 -2.054 -16.337 1.00 97.88 123 PHE A C 1
ATOM 930 O O . PHE A 1 123 ? 0.792 -2.738 -17.302 1.00 97.88 123 PHE A O 1
ATOM 937 N N . VAL A 1 124 ? 0.421 -2.002 -15.217 1.00 98.19 124 VAL A N 1
ATOM 938 C CA . VAL A 1 124 ? -0.913 -2.598 -15.077 1.00 98.19 124 VAL A CA 1
ATOM 939 C C . VAL A 1 124 ? -1.946 -1.594 -15.597 1.00 98.19 124 VAL A C 1
ATOM 941 O O . VAL A 1 124 ? -2.163 -0.578 -14.942 1.00 98.19 124 VAL A O 1
ATOM 944 N N . PRO A 1 125 ? -2.630 -1.844 -16.730 1.00 97.31 125 PRO A N 1
ATOM 945 C CA . PRO A 1 125 ? -3.627 -0.910 -17.242 1.00 97.31 125 PRO A CA 1
ATOM 946 C C . PRO A 1 125 ? -4.822 -0.839 -16.290 1.00 97.31 125 PRO A C 1
ATOM 948 O O . PRO A 1 125 ? -5.532 -1.828 -16.091 1.00 97.31 125 PRO A O 1
ATOM 951 N N . GLU A 1 126 ? -5.046 0.323 -15.684 1.00 92.44 126 GLU A N 1
ATOM 952 C CA . GLU A 1 126 ? -6.050 0.493 -14.629 1.00 92.44 126 GLU A CA 1
ATOM 953 C C . GLU A 1 126 ? -7.490 0.329 -15.116 1.00 92.44 126 GLU A C 1
ATOM 955 O O . GLU A 1 126 ? -8.368 -0.085 -14.361 1.00 92.44 126 GLU A O 1
ATOM 960 N N . ASP A 1 127 ? -7.737 0.563 -16.404 1.00 94.25 127 ASP A N 1
ATOM 961 C CA . ASP A 1 127 ? -9.024 0.314 -17.051 1.00 94.25 127 ASP A CA 1
ATOM 962 C C . ASP A 1 127 ? -9.328 -1.186 -17.245 1.00 94.25 127 ASP A C 1
ATOM 964 O O . ASP A 1 127 ? -10.475 -1.563 -17.515 1.00 94.25 127 ASP A O 1
ATOM 968 N N . ALA A 1 128 ? -8.324 -2.053 -17.079 1.00 92.69 128 ALA A N 1
ATOM 969 C CA . ALA A 1 128 ? -8.439 -3.505 -17.180 1.00 92.69 128 ALA A CA 1
ATOM 970 C C . ALA A 1 128 ? -8.652 -4.206 -15.823 1.00 92.69 128 ALA A C 1
ATOM 972 O O . ALA A 1 128 ? -8.831 -5.431 -15.789 1.00 92.69 128 ALA A O 1
ATOM 973 N N . ILE A 1 129 ? -8.645 -3.461 -14.714 1.00 96.00 129 ILE A N 1
ATOM 974 C CA . ILE A 1 129 ? -8.768 -3.966 -13.339 1.00 96.00 129 ILE A CA 1
ATOM 975 C C . ILE A 1 129 ? -9.775 -3.133 -12.522 1.00 96.00 129 ILE A C 1
ATOM 977 O O . ILE A 1 129 ? -10.278 -2.112 -12.975 1.00 96.00 129 ILE A O 1
ATOM 981 N N . ASP A 1 130 ? -10.132 -3.595 -11.320 1.00 97.69 130 ASP A N 1
ATOM 982 C CA . ASP A 1 130 ? -11.041 -2.875 -10.410 1.00 97.69 130 ASP A CA 1
ATOM 983 C C . ASP A 1 130 ? -10.220 -2.043 -9.411 1.00 97.69 130 ASP A C 1
ATOM 985 O O . ASP A 1 130 ? -10.005 -2.458 -8.265 1.00 97.69 130 ASP A O 1
ATOM 989 N N . VAL A 1 131 ? -9.693 -0.901 -9.873 1.00 98.19 131 VAL A N 1
ATOM 990 C CA . VAL A 1 131 ? -9.014 0.077 -9.007 1.00 98.19 131 VAL A CA 1
ATOM 991 C C . VAL A 1 131 ? -10.039 0.722 -8.079 1.00 98.19 131 VAL A C 1
ATOM 993 O O . VAL A 1 131 ? -11.035 1.305 -8.506 1.00 98.19 131 VAL A O 1
ATOM 996 N N . VAL A 1 132 ? -9.789 0.611 -6.778 1.00 98.31 132 VAL A N 1
ATOM 997 C CA . VAL A 1 132 ? -10.652 1.152 -5.723 1.00 98.31 132 VAL A CA 1
ATOM 998 C C . VAL A 1 132 ? -10.248 2.579 -5.386 1.00 98.31 132 VAL A C 1
ATOM 1000 O O . VAL A 1 132 ? -11.114 3.434 -5.195 1.00 98.31 132 VAL A O 1
ATOM 1003 N N . ALA A 1 133 ? -8.943 2.805 -5.251 1.00 98.25 133 ALA A N 1
ATOM 1004 C CA . ALA A 1 133 ? -8.344 4.098 -4.973 1.00 98.25 133 ALA A CA 1
ATOM 1005 C C . ALA A 1 133 ? -6.827 4.032 -5.159 1.00 98.25 133 ALA A C 1
ATOM 1007 O O . ALA A 1 133 ? -6.238 2.949 -5.117 1.00 98.25 133 ALA A O 1
ATOM 1008 N N . GLU A 1 134 ? -6.215 5.206 -5.238 1.00 97.75 134 GLU A N 1
ATOM 1009 C CA . GLU A 1 134 ? -4.773 5.370 -5.327 1.00 97.75 134 GLU A CA 1
ATOM 1010 C C . GLU A 1 134 ? -4.285 6.561 -4.497 1.00 97.75 134 GLU A C 1
ATOM 1012 O O . GLU A 1 134 ? -5.045 7.475 -4.149 1.00 97.75 134 GLU A O 1
ATOM 1017 N N . ILE A 1 135 ? -2.999 6.529 -4.174 1.00 98.38 135 ILE A N 1
ATOM 1018 C CA . ILE A 1 135 ? -2.208 7.683 -3.770 1.00 98.38 135 ILE A CA 1
ATOM 1019 C C . ILE A 1 135 ? -1.145 7.860 -4.850 1.00 98.38 135 ILE A C 1
ATOM 1021 O O . ILE A 1 135 ? -0.298 6.982 -4.992 1.00 98.38 135 ILE A O 1
ATOM 1025 N N . GLU A 1 136 ? -1.194 8.998 -5.540 1.00 97.00 136 GLU A N 1
ATOM 1026 C CA . GLU A 1 136 ? -0.218 9.429 -6.553 1.00 97.00 136 GLU A CA 1
ATOM 1027 C C . GLU A 1 136 ? 1.237 9.342 -6.056 1.00 97.00 136 GLU A C 1
ATOM 1029 O O . GLU A 1 136 ? 1.467 9.473 -4.845 1.00 97.00 136 GLU A O 1
ATOM 1034 N N . PRO A 1 137 ? 2.229 9.210 -6.960 1.00 97.00 137 PRO A N 1
ATOM 1035 C CA . PRO A 1 137 ? 3.639 9.106 -6.600 1.00 97.00 137 PRO A CA 1
ATOM 1036 C C . PRO A 1 137 ? 4.110 10.185 -5.613 1.00 97.00 137 PRO A C 1
ATOM 1038 O O . PRO A 1 137 ? 3.943 11.392 -5.825 1.00 97.00 137 PRO A O 1
ATOM 1041 N N . TYR A 1 138 ? 4.757 9.753 -4.527 1.00 96.94 138 TYR A N 1
ATOM 1042 C CA . TYR A 1 138 ? 5.276 10.652 -3.498 1.00 96.94 138 TYR A CA 1
ATOM 1043 C C . TYR A 1 138 ? 6.703 10.315 -3.057 1.00 96.94 138 TYR A C 1
ATOM 1045 O O . TYR A 1 138 ? 7.157 9.169 -3.080 1.00 96.94 138 TYR A O 1
ATOM 1053 N N . LEU A 1 139 ? 7.428 11.364 -2.663 1.00 94.31 139 LEU A N 1
ATOM 1054 C CA . LEU A 1 139 ? 8.875 11.338 -2.463 1.00 94.31 139 LEU A CA 1
ATOM 1055 C C . LEU A 1 139 ? 9.325 10.406 -1.320 1.00 94.31 139 LEU A C 1
ATOM 1057 O O . LEU A 1 139 ? 8.648 10.339 -0.281 1.00 94.31 139 LEU A O 1
ATOM 1061 N N . PRO A 1 140 ? 10.530 9.816 -1.444 1.00 92.69 140 PRO A N 1
ATOM 1062 C CA . PRO A 1 140 ? 11.229 9.124 -0.366 1.00 92.69 140 PRO A CA 1
ATOM 1063 C C . PRO A 1 140 ? 11.235 9.874 0.966 1.00 92.69 140 PRO A C 1
ATOM 1065 O O . PRO A 1 140 ? 11.424 11.095 1.028 1.00 92.69 140 PRO A O 1
ATOM 1068 N N . GLY A 1 141 ? 11.083 9.134 2.062 1.00 87.69 141 GLY A N 1
ATOM 1069 C CA . GLY A 1 141 ? 11.118 9.670 3.422 1.00 87.69 141 GLY A CA 1
ATOM 1070 C C . GLY A 1 141 ? 9.898 10.514 3.802 1.00 87.69 141 GLY A C 1
ATOM 1071 O O . GLY A 1 141 ? 9.947 11.231 4.807 1.00 87.69 141 GLY A O 1
ATOM 1072 N N . SER A 1 142 ? 8.822 10.457 3.015 1.00 92.06 142 SER A N 1
ATOM 1073 C CA . SER A 1 142 ? 7.539 11.090 3.323 1.00 92.06 142 SER A CA 1
ATOM 1074 C C . SER A 1 142 ? 6.420 10.055 3.471 1.00 92.06 142 SER A C 1
ATOM 1076 O O . SER A 1 142 ? 6.586 8.885 3.129 1.00 92.06 142 SER A O 1
ATOM 1078 N N . SER A 1 143 ? 5.288 10.489 4.023 1.00 94.69 143 SER A N 1
ATOM 1079 C CA . SER A 1 143 ? 4.125 9.636 4.270 1.00 94.69 143 SER A CA 1
ATOM 1080 C C . SER A 1 143 ? 2.899 10.230 3.597 1.00 94.69 143 SER A C 1
ATOM 1082 O O . SER A 1 143 ? 2.732 11.451 3.575 1.00 94.69 143 SER A O 1
ATOM 1084 N N . ALA A 1 144 ? 2.003 9.374 3.133 1.00 96.50 144 ALA A N 1
ATOM 1085 C CA . ALA A 1 144 ? 0.697 9.749 2.620 1.00 96.50 144 ALA A CA 1
ATOM 1086 C C . ALA A 1 144 ? -0.401 8.938 3.317 1.00 96.50 144 ALA A C 1
ATOM 1088 O O . ALA A 1 144 ? -0.128 7.930 3.975 1.00 96.50 144 ALA A O 1
ATOM 1089 N N . SER A 1 145 ? -1.652 9.387 3.234 1.00 98.50 145 SER A N 1
ATOM 1090 C CA . SER A 1 145 ? -2.758 8.601 3.775 1.00 98.50 145 SER A CA 1
ATOM 1091 C C . SER A 1 145 ? -4.036 8.672 2.964 1.00 98.50 145 SER A C 1
ATOM 1093 O O . SER A 1 145 ? -4.321 9.657 2.286 1.00 98.50 145 SER A O 1
ATOM 1095 N N . ILE A 1 146 ? -4.836 7.614 3.086 1.00 98.62 146 ILE A N 1
ATOM 1096 C CA . ILE A 1 146 ? -6.162 7.517 2.485 1.00 98.62 146 ILE A CA 1
ATOM 1097 C C . ILE A 1 146 ? -7.106 6.758 3.422 1.00 98.62 146 ILE A C 1
ATOM 1099 O O . ILE A 1 146 ? -6.721 5.774 4.051 1.00 98.62 146 ILE A O 1
ATOM 1103 N N . ALA A 1 147 ? -8.347 7.233 3.548 1.00 98.38 147 ALA A N 1
ATOM 1104 C CA . ALA A 1 147 ? -9.407 6.554 4.293 1.00 98.38 147 ALA A CA 1
ATOM 1105 C C . ALA A 1 147 ? -10.489 6.067 3.333 1.00 98.38 147 ALA A C 1
ATOM 1107 O O . ALA A 1 147 ? -11.018 6.854 2.547 1.00 98.38 147 ALA A O 1
ATOM 1108 N N . LEU A 1 148 ? -10.833 4.785 3.421 1.00 98.25 148 LEU A N 1
ATOM 1109 C CA . LEU A 1 148 ? -11.780 4.126 2.530 1.00 98.25 148 LEU A CA 1
ATOM 1110 C C . LEU A 1 148 ? -12.717 3.236 3.334 1.00 98.25 148 LEU A C 1
ATOM 1112 O O . LEU A 1 148 ? -12.291 2.533 4.244 1.00 98.25 148 LEU A O 1
ATOM 1116 N N . ASN A 1 149 ? -13.993 3.217 2.964 1.00 97.94 149 ASN A N 1
ATOM 1117 C CA . ASN A 1 149 ? -14.924 2.229 3.492 1.00 97.94 149 ASN A CA 1
ATOM 1118 C C . ASN A 1 149 ? -14.899 0.977 2.604 1.00 97.94 149 ASN A C 1
ATOM 1120 O O . ASN A 1 149 ? -15.582 0.950 1.574 1.00 97.94 149 ASN A O 1
ATOM 1124 N N . LEU A 1 150 ? -14.125 -0.040 2.988 1.00 98.00 150 LEU A N 1
ATOM 1125 C CA . LEU A 1 150 ? -13.958 -1.260 2.198 1.00 98.00 150 LEU A CA 1
ATOM 1126 C C . LEU A 1 150 ? -14.913 -2.367 2.674 1.00 98.00 150 LEU A C 1
ATOM 1128 O O . LEU A 1 150 ? -14.932 -2.673 3.868 1.00 98.00 150 LEU A O 1
ATOM 1132 N N . PRO A 1 151 ? -15.703 -2.979 1.772 1.00 96.88 151 PRO A N 1
ATOM 1133 C CA . PRO A 1 151 ? -16.460 -4.188 2.084 1.00 96.88 151 PRO A CA 1
ATOM 1134 C C . PRO A 1 151 ? -15.542 -5.411 2.200 1.00 96.88 151 PRO A C 1
ATOM 1136 O O . PRO A 1 151 ? -14.406 -5.393 1.728 1.00 96.88 151 PRO A O 1
ATOM 1139 N N . ALA A 1 152 ? -16.067 -6.515 2.731 1.00 97.19 152 ALA A N 1
ATOM 1140 C CA . ALA A 1 152 ? -15.355 -7.786 2.698 1.00 97.19 152 ALA A CA 1
ATOM 1141 C C . ALA A 1 152 ? -14.943 -8.194 1.264 1.00 97.19 152 ALA A C 1
ATOM 1143 O O . ALA A 1 152 ? -15.742 -8.156 0.316 1.00 97.19 152 ALA A O 1
ATOM 1144 N N . GLY A 1 153 ? -13.692 -8.621 1.100 1.00 95.06 153 GLY A N 1
ATOM 1145 C CA . GLY A 1 153 ? -13.111 -8.984 -0.185 1.00 95.06 153 GLY A CA 1
ATOM 1146 C C . GLY A 1 153 ? -11.597 -9.188 -0.147 1.00 95.06 153 GLY A C 1
ATOM 1147 O O . GLY A 1 153 ? -10.930 -8.924 0.854 1.00 95.06 153 GLY A O 1
ATOM 1148 N N . ARG A 1 154 ? -11.063 -9.664 -1.276 1.00 97.44 154 ARG A N 1
ATOM 1149 C CA . ARG A 1 154 ? -9.625 -9.702 -1.543 1.00 97.44 154 ARG A CA 1
ATOM 1150 C C . ARG A 1 154 ? -9.201 -8.440 -2.278 1.00 97.44 154 ARG A C 1
ATOM 1152 O O . ARG A 1 154 ? -9.850 -8.026 -3.242 1.00 97.44 154 ARG A O 1
ATOM 1159 N N . TYR A 1 155 ? -8.094 -7.884 -1.821 1.00 98.62 155 TYR A N 1
ATOM 1160 C CA . TYR A 1 155 ? -7.473 -6.693 -2.358 1.00 98.62 155 TYR A CA 1
ATOM 1161 C C . TYR A 1 155 ? -6.004 -6.972 -2.649 1.00 98.62 155 TYR A C 1
ATOM 1163 O O . TYR A 1 155 ? -5.354 -7.762 -1.962 1.00 98.62 155 TYR A O 1
ATOM 1171 N N . LEU A 1 156 ? -5.491 -6.317 -3.678 1.00 98.62 156 LEU A N 1
ATOM 1172 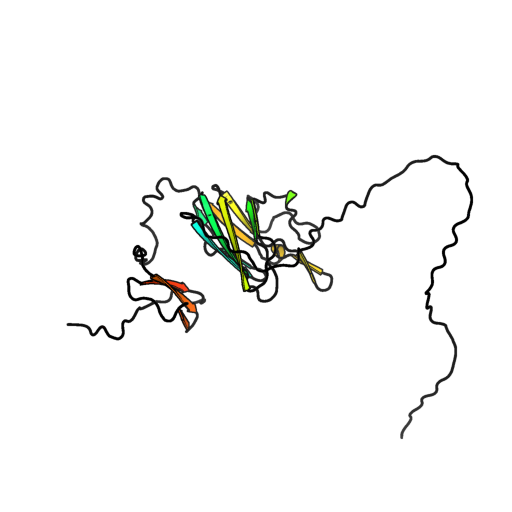C CA . LEU A 1 156 ? -4.074 -6.242 -3.978 1.00 98.62 156 LEU A CA 1
ATOM 1173 C C . LEU A 1 156 ? -3.640 -4.797 -3.758 1.00 98.62 156 LEU A C 1
ATOM 1175 O O . LEU A 1 156 ? -4.334 -3.871 -4.173 1.00 98.62 156 LEU A O 1
ATOM 1179 N N . LEU A 1 157 ? -2.521 -4.630 -3.070 1.00 98.81 157 LEU A N 1
ATOM 1180 C CA . LEU A 1 157 ? -1.859 -3.350 -2.867 1.00 98.81 157 LEU A CA 1
ATOM 1181 C C . LEU A 1 157 ? -0.638 -3.343 -3.776 1.00 98.81 157 LEU A C 1
ATOM 1183 O O . LEU A 1 157 ? 0.137 -4.291 -3.679 1.00 98.81 157 LEU A O 1
ATOM 1187 N N . ILE A 1 158 ? -0.462 -2.351 -4.643 1.00 98.69 158 ILE A N 1
ATOM 1188 C CA . ILE A 1 158 ? 0.687 -2.297 -5.561 1.00 98.69 158 ILE A CA 1
ATOM 1189 C C . ILE A 1 158 ? 1.288 -0.892 -5.645 1.00 98.69 158 ILE A C 1
ATOM 1191 O O . ILE A 1 158 ? 0.628 0.087 -5.302 1.00 98.69 158 ILE A O 1
ATOM 1195 N N . CYS A 1 159 ? 2.521 -0.825 -6.143 1.00 98.50 159 CYS A N 1
ATOM 1196 C CA . CYS A 1 159 ? 3.047 0.342 -6.849 1.00 98.50 159 CYS A CA 1
ATOM 1197 C C . CYS A 1 159 ? 3.056 -0.005 -8.346 1.00 98.50 159 CYS A C 1
ATOM 1199 O O . CYS A 1 159 ? 3.632 -1.027 -8.726 1.00 98.50 159 CYS A O 1
ATOM 1201 N N . ASN A 1 160 ? 2.382 0.787 -9.175 1.00 98.00 160 ASN A N 1
ATOM 1202 C CA . ASN A 1 160 ? 2.216 0.582 -10.615 1.00 98.00 160 ASN A CA 1
ATOM 1203 C C . ASN A 1 160 ? 3.134 1.489 -11.456 1.00 98.00 160 ASN A C 1
ATOM 1205 O O . ASN A 1 160 ? 2.975 1.572 -12.672 1.00 98.00 160 ASN A O 1
ATOM 1209 N N . ILE A 1 161 ? 4.114 2.148 -10.832 1.00 96.94 161 ILE A N 1
ATOM 1210 C CA . ILE A 1 161 ? 5.106 2.962 -11.540 1.00 96.94 161 ILE A CA 1
ATOM 1211 C C . ILE A 1 161 ? 5.935 2.083 -12.485 1.00 96.94 161 ILE A C 1
ATOM 1213 O O . ILE A 1 161 ? 6.364 0.975 -12.135 1.00 96.94 161 ILE A O 1
ATOM 1217 N N . VAL A 1 162 ? 6.174 2.615 -13.686 1.00 97.06 162 VAL A N 1
ATOM 1218 C CA . VAL A 1 162 ? 7.128 2.078 -14.655 1.00 97.06 162 VAL A CA 1
ATOM 1219 C C . VAL A 1 162 ? 8.101 3.173 -15.072 1.00 97.06 162 VAL A C 1
ATOM 1221 O O . VAL A 1 162 ? 7.692 4.256 -15.492 1.00 97.06 162 VAL A O 1
ATOM 1224 N N . GLU A 1 163 ? 9.394 2.880 -14.991 1.00 93.94 163 GLU A N 1
ATOM 1225 C CA . GLU A 1 163 ? 10.470 3.827 -15.286 1.00 93.94 163 GLU A CA 1
ATOM 1226 C C . GLU A 1 163 ? 11.379 3.294 -16.394 1.00 93.94 163 GLU A C 1
ATOM 1228 O O . GLU A 1 163 ? 11.547 2.090 -16.564 1.00 93.94 163 GLU A O 1
ATOM 1233 N N . LEU A 1 164 ? 11.956 4.193 -17.196 1.00 93.50 164 LEU A N 1
ATOM 1234 C CA . LEU A 1 164 ? 12.930 3.817 -18.221 1.00 93.50 164 LEU A CA 1
ATOM 1235 C C . LEU A 1 164 ? 14.347 4.018 -17.675 1.00 93.50 164 LEU A C 1
ATOM 1237 O O . LEU A 1 164 ? 14.860 5.141 -17.691 1.00 93.50 164 LEU A O 1
ATOM 1241 N N . GLU A 1 165 ? 15.008 2.935 -17.275 1.00 89.12 165 GLU A N 1
ATOM 1242 C CA . GLU A 1 165 ? 16.386 2.960 -16.785 1.00 89.12 165 GLU A CA 1
ATOM 1243 C C . GLU A 1 165 ? 17.331 2.258 -17.771 1.00 89.12 165 GLU A C 1
ATOM 1245 O O . GLU A 1 165 ? 17.079 1.162 -18.258 1.00 89.12 165 GLU A O 1
ATOM 1250 N N . GLU A 1 166 ? 18.417 2.936 -18.157 1.00 92.19 166 GLU A N 1
ATOM 1251 C CA . GLU A 1 166 ? 19.427 2.425 -19.105 1.00 92.19 166 GLU A CA 1
ATOM 1252 C C . GLU A 1 166 ? 18.879 1.877 -20.450 1.00 92.19 166 GLU A C 1
ATOM 1254 O O . GLU A 1 166 ? 19.596 1.219 -21.207 1.00 92.19 166 GLU A O 1
ATOM 1259 N N . GLY A 1 167 ? 17.647 2.248 -20.820 1.00 92.94 167 GLY A N 1
ATOM 1260 C CA . GLY A 1 167 ? 16.972 1.800 -22.041 1.00 92.94 167 GLY A CA 1
ATOM 1261 C C . GLY A 1 167 ? 16.116 0.540 -21.874 1.00 92.94 167 GLY A C 1
ATOM 1262 O O . GLY A 1 167 ? 15.653 0.008 -22.884 1.00 92.94 167 GLY A O 1
ATOM 1263 N N . GLU A 1 168 ? 15.901 0.087 -20.641 1.00 94.31 168 GLU A N 1
ATOM 1264 C CA . GLU A 1 168 ? 14.991 -0.994 -20.263 1.00 94.31 168 GLU A CA 1
ATOM 1265 C C . GLU A 1 168 ? 13.876 -0.437 -19.360 1.00 94.31 168 GLU A C 1
ATOM 1267 O O . GLU A 1 168 ? 14.085 0.530 -18.629 1.00 94.31 168 GLU A O 1
ATOM 1272 N N . TRP A 1 169 ? 12.667 -0.994 -19.472 1.00 96.44 169 TRP A N 1
ATOM 1273 C CA . TRP A 1 169 ? 11.552 -0.630 -18.597 1.00 96.44 169 TRP A CA 1
ATOM 1274 C C . TRP A 1 169 ? 11.667 -1.387 -17.276 1.00 96.44 169 TRP A C 1
ATOM 1276 O O . TRP A 1 169 ? 11.798 -2.612 -17.279 1.00 96.44 169 TRP A O 1
ATOM 1286 N N . GLU A 1 170 ? 11.576 -0.661 -16.172 1.00 95.25 170 GLU A N 1
ATOM 1287 C CA . GLU A 1 170 ? 11.558 -1.180 -14.814 1.00 95.25 170 GLU A CA 1
ATOM 1288 C C . GLU A 1 170 ? 10.155 -0.994 -14.236 1.00 95.25 170 GLU A C 1
ATOM 1290 O O . GLU A 1 170 ? 9.698 0.126 -14.024 1.00 95.25 170 GLU A O 1
ATOM 1295 N N . SER A 1 171 ? 9.444 -2.103 -14.031 1.00 97.38 171 SER A N 1
ATOM 1296 C CA . SER A 1 171 ? 8.089 -2.102 -13.474 1.00 97.38 171 SER A CA 1
ATOM 1297 C C . SER A 1 171 ? 8.140 -2.435 -11.994 1.00 97.38 171 SER A C 1
ATOM 1299 O O . SER A 1 171 ? 8.490 -3.555 -11.611 1.00 97.38 171 SER A O 1
ATOM 1301 N N . HIS A 1 172 ? 7.709 -1.494 -11.155 1.00 97.56 172 HIS A N 1
ATOM 1302 C CA . HIS A 1 172 ? 7.688 -1.675 -9.704 1.00 97.56 172 HIS A CA 1
ATOM 1303 C C . HIS A 1 172 ? 6.817 -2.877 -9.308 1.00 97.56 172 HIS A C 1
ATOM 1305 O O . HIS A 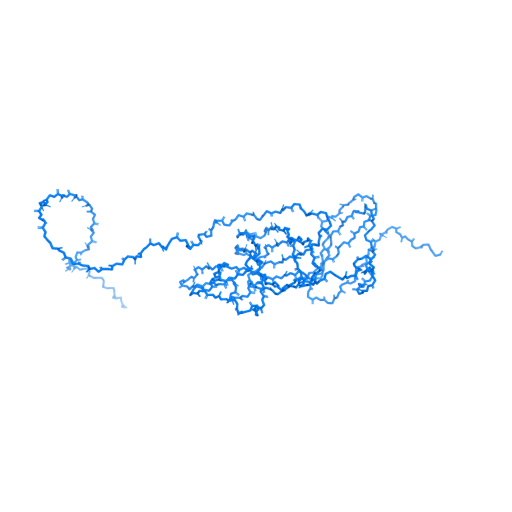1 172 ? 7.212 -3.692 -8.466 1.00 97.56 172 HIS A O 1
ATOM 1311 N N . TYR A 1 173 ? 5.676 -3.066 -9.978 1.00 98.25 173 TYR A N 1
ATOM 1312 C CA . TYR A 1 173 ? 4.792 -4.216 -9.776 1.00 98.25 173 TYR A CA 1
ATOM 1313 C C . TYR A 1 173 ? 5.465 -5.559 -10.107 1.00 98.25 173 TYR A C 1
ATOM 1315 O O . TYR A 1 173 ? 5.320 -6.531 -9.351 1.00 98.25 173 TYR A O 1
ATOM 1323 N N . LEU A 1 174 ? 6.180 -5.647 -11.236 1.00 97.50 174 LEU A N 1
ATOM 1324 C CA . LEU A 1 174 ? 6.829 -6.889 -11.670 1.00 97.50 174 LEU A CA 1
ATOM 1325 C C . LEU A 1 174 ? 8.059 -7.235 -10.823 1.00 97.50 174 LEU A C 1
ATOM 1327 O O . LEU A 1 174 ? 8.285 -8.420 -10.566 1.00 97.50 174 LEU A O 1
ATOM 1331 N N . GLU A 1 175 ? 8.784 -6.228 -10.339 1.00 96.50 175 GLU A N 1
ATOM 1332 C CA . GLU A 1 175 ? 9.959 -6.394 -9.476 1.00 96.50 175 GLU A CA 1
ATOM 1333 C C . GLU A 1 175 ? 9.602 -6.758 -8.025 1.00 96.50 175 GLU A C 1
ATOM 1335 O O . GLU A 1 175 ? 10.414 -7.343 -7.307 1.00 96.50 175 GLU A O 1
ATOM 1340 N N . GLY A 1 176 ? 8.357 -6.518 -7.599 1.00 95.56 176 GLY A N 1
ATOM 1341 C CA . GLY A 1 176 ? 7.834 -7.074 -6.347 1.00 95.56 176 GLY A CA 1
ATOM 1342 C C . GLY A 1 176 ? 7.058 -6.116 -5.458 1.00 95.56 176 GLY A C 1
ATOM 1343 O O . GLY A 1 176 ? 6.615 -6.542 -4.391 1.00 95.56 176 GLY A O 1
ATOM 1344 N N . MET A 1 177 ? 6.826 -4.870 -5.881 1.00 98.12 177 MET A N 1
ATOM 1345 C CA . MET A 1 177 ? 6.014 -3.904 -5.138 1.00 98.12 177 MET A CA 1
ATOM 1346 C C . MET A 1 177 ? 4.525 -4.255 -5.188 1.00 98.12 177 MET A C 1
ATOM 1348 O O . MET A 1 177 ? 3.715 -3.612 -5.855 1.00 98.12 177 MET A O 1
ATOM 1352 N N . ARG A 1 178 ? 4.163 -5.318 -4.470 1.00 98.31 178 ARG A N 1
ATOM 1353 C CA . ARG A 1 178 ? 2.809 -5.848 -4.372 1.00 98.31 178 ARG A CA 1
ATOM 1354 C C . ARG A 1 178 ? 2.593 -6.597 -3.058 1.00 98.31 178 ARG A C 1
ATOM 1356 O O . ARG A 1 178 ? 3.444 -7.385 -2.652 1.00 98.31 178 ARG A O 1
ATOM 1363 N N . ALA A 1 179 ? 1.417 -6.448 -2.451 1.00 97.00 179 ALA A N 1
ATOM 1364 C CA . ALA A 1 179 ? 0.956 -7.249 -1.314 1.00 97.00 179 ALA A CA 1
ATOM 1365 C C . ALA A 1 179 ? -0.494 -7.724 -1.470 1.00 97.00 179 ALA A C 1
ATOM 1367 O O . ALA A 1 179 ? -1.326 -7.057 -2.084 1.00 97.00 179 ALA A O 1
ATOM 1368 N N . GLU A 1 180 ? -0.814 -8.874 -0.868 1.00 96.06 180 GLU A N 1
ATOM 1369 C CA . GLU A 1 180 ? -2.200 -9.307 -0.686 1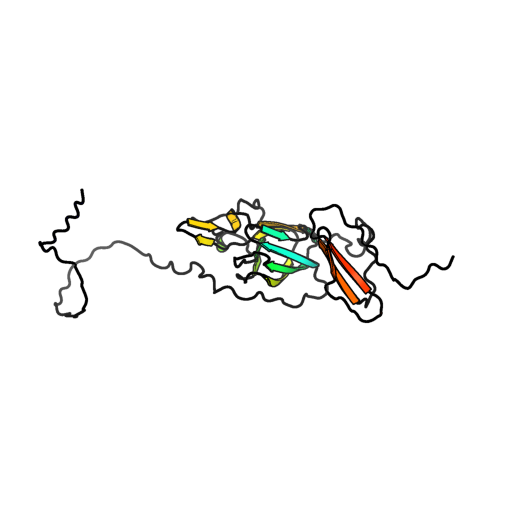.00 96.06 180 GLU A CA 1
ATOM 1370 C C . GLU A 1 180 ? -2.762 -8.683 0.592 1.00 96.06 180 GLU A C 1
ATOM 1372 O O . GLU A 1 180 ? -2.120 -8.705 1.644 1.00 96.06 180 GLU A O 1
ATOM 1377 N N . PHE A 1 181 ? -3.991 -8.185 0.515 1.00 97.62 181 PHE A N 1
ATOM 1378 C CA . PHE A 1 181 ? -4.710 -7.621 1.645 1.00 97.62 181 PHE A CA 1
ATOM 1379 C C . PHE A 1 181 ? -6.144 -8.150 1.661 1.00 97.62 181 PHE A C 1
ATOM 1381 O O . PHE A 1 181 ? -6.836 -8.166 0.645 1.00 97.62 181 PHE A O 1
ATOM 1388 N N . THR A 1 182 ? -6.605 -8.633 2.808 1.00 95.75 182 THR A N 1
ATOM 1389 C CA . THR A 1 182 ? -7.945 -9.201 2.957 1.00 95.75 182 THR A CA 1
ATOM 1390 C C . THR A 1 182 ? -8.772 -8.334 3.882 1.00 95.75 182 THR A C 1
ATOM 1392 O O . THR A 1 182 ? -8.391 -8.064 5.016 1.00 95.75 182 THR A O 1
ATOM 1395 N N . VAL A 1 183 ? -9.955 -7.966 3.413 1.00 97.62 183 VAL A N 1
ATOM 1396 C CA . VAL A 1 183 ? -10.997 -7.419 4.268 1.00 97.62 183 VAL A CA 1
ATOM 1397 C C . VAL A 1 183 ? -11.975 -8.554 4.538 1.00 97.62 183 VAL A C 1
ATOM 1399 O O . VAL A 1 183 ? -12.584 -9.090 3.612 1.00 97.62 183 VAL A O 1
ATOM 1402 N N . GLN A 1 184 ? -12.086 -8.992 5.784 1.00 93.25 184 GLN A N 1
ATOM 1403 C CA . GLN A 1 184 ? -13.019 -10.047 6.165 1.00 93.25 184 GLN A CA 1
ATOM 1404 C C . GLN A 1 184 ? -14.370 -9.447 6.553 1.00 93.25 184 GLN A C 1
ATOM 1406 O O . GLN A 1 184 ? -14.464 -8.280 6.929 1.00 93.25 184 GLN A O 1
ATOM 1411 N N . ALA A 1 185 ? -15.432 -10.245 6.439 1.00 86.56 185 ALA A N 1
ATOM 1412 C CA . ALA A 1 185 ? -16.733 -9.832 6.950 1.00 86.56 185 ALA A CA 1
ATOM 1413 C C . ALA A 1 185 ? -16.588 -9.506 8.435 1.00 86.56 185 ALA A C 1
ATOM 1415 O O . ALA A 1 185 ? -15.973 -10.289 9.165 1.00 86.56 185 ALA A O 1
ATOM 1416 N N . ALA A 1 186 ? -17.147 -8.372 8.856 1.00 74.06 186 ALA A N 1
ATOM 1417 C CA . ALA A 1 186 ? -17.141 -8.019 10.263 1.00 74.06 186 ALA A CA 1
ATOM 1418 C C . ALA A 1 186 ? -17.797 -9.174 11.021 1.00 74.06 186 ALA A C 1
ATOM 1420 O O . ALA A 1 186 ? -18.908 -9.599 10.683 1.00 74.06 186 ALA A O 1
ATOM 1421 N N . GLY A 1 187 ? -17.088 -9.725 12.007 1.00 59.66 187 GLY A N 1
ATOM 1422 C CA . GLY A 1 187 ? -17.678 -10.728 12.877 1.00 59.66 187 GLY A CA 1
ATOM 1423 C C . GLY A 1 187 ? -18.977 -10.171 13.455 1.00 59.66 187 GLY A C 1
ATOM 1424 O O . GLY A 1 187 ? -18.998 -9.056 13.986 1.00 59.66 187 GLY A O 1
ATOM 1425 N N . GLU A 1 188 ? -20.073 -10.923 13.337 1.00 43.06 188 GLU A N 1
ATOM 1426 C CA . GLU A 1 188 ? -21.227 -10.707 14.207 1.00 43.06 188 GLU A CA 1
ATOM 1427 C C . GLU A 1 188 ? -20.668 -10.772 15.648 1.00 43.06 188 GLU A C 1
ATOM 1429 O O . GLU A 1 188 ? -20.216 -11.836 16.054 1.00 43.06 188 GLU A O 1
ATOM 1434 N N . ASP A 1 189 ? -20.609 -9.630 16.351 1.00 40.38 189 ASP A N 1
ATOM 1435 C CA . ASP A 1 189 ? -19.964 -9.389 17.667 1.00 40.38 189 ASP A CA 1
ATOM 1436 C C . ASP A 1 189 ? -18.498 -8.886 17.736 1.00 40.38 189 ASP A C 1
ATOM 1438 O O . ASP A 1 189 ? -17.759 -9.212 18.666 1.00 40.38 189 ASP A O 1
ATOM 1442 N N . ALA A 1 190 ? -18.103 -7.902 16.919 1.00 42.72 190 ALA A N 1
ATOM 1443 C CA . ALA A 1 190 ? -16.969 -7.021 17.277 1.00 42.72 190 ALA A CA 1
ATOM 1444 C C . ALA A 1 190 ? -17.224 -6.127 18.528 1.00 42.72 190 ALA A C 1
ATOM 1446 O O . ALA A 1 190 ? -16.387 -5.302 18.885 1.00 42.72 190 ALA A O 1
ATOM 1447 N N . SER A 1 191 ? -18.359 -6.291 19.227 1.00 39.03 191 SER A N 1
ATOM 1448 C CA . SER A 1 191 ? -18.555 -5.785 20.596 1.00 39.03 191 SER A CA 1
ATOM 1449 C C . SER A 1 191 ? -18.179 -6.783 21.700 1.00 39.03 191 SER A C 1
ATOM 1451 O O . SER A 1 191 ? -18.271 -6.416 22.868 1.00 39.03 191 SER A O 1
ATOM 1453 N N . GLU A 1 192 ? -17.757 -8.012 21.374 1.00 36.97 192 GLU A N 1
ATOM 1454 C CA . GLU A 1 192 ? -17.337 -9.016 22.373 1.00 36.97 192 GLU A CA 1
ATOM 1455 C C . GLU A 1 192 ? -15.982 -9.697 22.068 1.00 36.97 192 GLU A C 1
ATOM 1457 O O . GLU A 1 192 ? -15.591 -10.621 22.777 1.00 36.97 192 GLU A O 1
ATOM 1462 N N . ALA A 1 193 ? -15.207 -9.221 21.085 1.00 37.25 193 ALA A N 1
ATOM 1463 C CA . ALA A 1 193 ? -13.892 -9.777 20.729 1.00 37.25 193 ALA A CA 1
ATOM 1464 C C . ALA A 1 193 ? -12.681 -9.040 21.356 1.00 37.25 193 ALA A C 1
ATOM 1466 O O . ALA A 1 193 ? -11.604 -9.007 20.767 1.00 37.25 193 ALA A O 1
ATOM 1467 N N . GLU A 1 194 ? -12.821 -8.486 22.568 1.00 39.25 194 GLU A N 1
ATOM 1468 C CA . GLU A 1 194 ? -11.672 -8.052 23.398 1.00 39.25 194 GLU A CA 1
ATOM 1469 C C . GLU A 1 194 ? -10.957 -9.223 24.112 1.00 39.25 194 GLU A C 1
ATOM 1471 O O . GLU A 1 194 ? -10.076 -9.001 24.935 1.00 39.25 194 GLU A O 1
ATOM 1476 N N . ASP A 1 195 ? -11.295 -10.477 23.806 1.00 36.94 195 ASP A N 1
ATOM 1477 C CA . ASP A 1 195 ? -10.680 -11.660 24.416 1.00 36.94 195 ASP A CA 1
ATOM 1478 C C . ASP A 1 195 ? -10.419 -12.740 23.355 1.00 36.94 195 ASP A C 1
ATOM 1480 O O . ASP A 1 195 ? -11.195 -13.682 23.214 1.00 36.94 195 ASP A O 1
ATOM 1484 N N . ALA A 1 196 ? -9.327 -12.619 22.595 1.00 39.88 196 ALA A N 1
ATOM 1485 C CA . ALA A 1 196 ? -8.468 -13.760 22.248 1.00 39.88 196 ALA A CA 1
ATOM 1486 C C . ALA A 1 196 ? -7.260 -13.322 21.404 1.00 39.88 196 ALA A C 1
ATOM 1488 O O . ALA A 1 196 ? -7.407 -12.752 20.330 1.00 39.88 196 ALA A O 1
ATOM 1489 N N . GLU A 1 197 ? -6.075 -13.711 21.882 1.00 43.94 197 GLU A N 1
ATOM 1490 C CA . GLU A 1 197 ? -4.771 -13.674 21.204 1.00 43.94 197 GLU A CA 1
ATOM 1491 C C . GLU A 1 197 ? -4.016 -12.329 21.169 1.00 43.94 197 GLU A C 1
ATOM 1493 O O . GLU A 1 197 ? -3.459 -11.934 20.149 1.00 43.94 197 GLU A O 1
ATOM 1498 N N . ALA A 1 198 ? -3.863 -11.672 22.323 1.00 36.00 198 ALA A N 1
ATOM 1499 C CA . ALA A 1 198 ? -2.766 -10.728 22.534 1.00 36.00 198 ALA A CA 1
ATOM 1500 C C . ALA A 1 198 ? -1.985 -11.108 23.796 1.00 36.00 198 ALA A C 1
ATOM 1502 O O . ALA A 1 198 ? -2.535 -11.202 24.895 1.00 36.00 198 ALA A O 1
ATOM 1503 N N . GLY A 1 199 ? -0.678 -11.329 23.648 1.00 38.97 199 GLY A N 1
ATOM 1504 C CA . GLY A 1 199 ? 0.226 -11.310 24.791 1.00 38.97 199 GLY A CA 1
ATOM 1505 C C . GLY A 1 199 ? 0.050 -9.983 25.523 1.00 38.97 199 GLY A C 1
ATOM 1506 O O . GLY A 1 199 ? 0.244 -8.943 24.916 1.00 38.97 199 GLY A O 1
ATOM 1507 N N . ILE A 1 200 ? -0.386 -10.053 26.785 1.00 40.78 200 ILE A N 1
ATOM 1508 C CA . ILE A 1 200 ? -0.558 -8.969 27.771 1.00 40.78 200 ILE A CA 1
ATOM 1509 C C . ILE A 1 200 ? -0.463 -7.555 27.165 1.00 40.78 200 ILE A C 1
ATOM 1511 O O . ILE A 1 200 ? 0.539 -6.863 27.335 1.00 40.78 200 ILE A O 1
ATOM 1515 N N . VAL A 1 201 ? -1.521 -7.109 26.486 1.00 48.72 201 VAL A N 1
ATOM 1516 C CA . VAL A 1 201 ? -1.720 -5.683 26.209 1.00 48.72 201 VAL A CA 1
ATOM 1517 C C . VAL A 1 201 ? -2.622 -5.172 27.322 1.00 48.72 201 VAL A C 1
ATOM 1519 O O . VAL A 1 201 ? -3.784 -5.560 27.419 1.00 48.72 201 VAL A O 1
ATOM 1522 N N . ASN A 1 202 ? -2.078 -4.348 28.219 1.00 51.00 202 ASN A N 1
ATOM 1523 C CA . ASN A 1 202 ? -2.938 -3.579 29.112 1.00 51.00 202 ASN A CA 1
ATOM 1524 C C . ASN A 1 202 ? -3.736 -2.604 28.236 1.00 51.00 202 ASN A C 1
ATOM 1526 O O . ASN A 1 202 ? -3.112 -1.896 27.444 1.00 51.00 202 ASN A O 1
ATOM 1530 N N . PRO A 1 203 ? -5.073 -2.540 28.355 1.00 57.53 203 PRO A N 1
ATOM 1531 C CA . PRO A 1 203 ? -5.858 -1.588 27.584 1.00 57.53 203 PRO A CA 1
ATOM 1532 C C . PRO A 1 203 ? -5.345 -0.171 27.850 1.00 57.53 203 PRO A C 1
ATOM 1534 O O . PRO A 1 203 ? -5.108 0.200 29.006 1.00 57.53 203 PRO A O 1
ATOM 1537 N N . LYS A 1 204 ? -5.164 0.606 26.774 1.00 56.91 204 LYS A N 1
ATOM 1538 C CA . LYS A 1 204 ? -4.722 2.002 26.839 1.00 56.91 204 LYS A CA 1
ATOM 1539 C C . LYS A 1 204 ? -5.609 2.766 27.828 1.00 56.91 204 LYS A C 1
ATOM 1541 O O . LYS A 1 204 ? -6.810 2.891 27.575 1.00 56.91 204 LYS A O 1
ATOM 1546 N N . PRO A 1 205 ? -5.062 3.301 28.934 1.00 68.56 205 PRO A N 1
ATOM 1547 C CA . PRO A 1 205 ? -5.862 4.074 29.870 1.00 68.56 205 PRO A CA 1
ATOM 1548 C C . PRO A 1 205 ? -6.421 5.319 29.174 1.00 68.56 205 PRO A C 1
ATOM 1550 O O . PRO A 1 205 ? -5.695 6.029 28.470 1.00 68.56 205 PRO A O 1
ATOM 1553 N N . GLU A 1 206 ? -7.709 5.605 29.370 1.00 70.88 206 GLU A N 1
ATOM 1554 C CA . GLU A 1 206 ? -8.334 6.806 28.815 1.00 70.88 206 GLU A CA 1
ATOM 1555 C C . GLU A 1 206 ? -7.581 8.065 29.273 1.00 70.88 206 GLU A C 1
ATOM 1557 O O . GLU A 1 206 ? -7.456 8.342 30.465 1.00 70.88 206 GLU A O 1
ATOM 1562 N N . GLY A 1 207 ? -7.072 8.844 28.314 1.00 74.75 207 GLY A N 1
ATOM 1563 C CA . GLY A 1 207 ? -6.309 10.065 28.591 1.00 74.75 207 GLY A CA 1
ATOM 1564 C C . GLY A 1 207 ? -4.816 9.862 28.876 1.00 74.75 207 GLY A C 1
ATOM 1565 O O . GLY A 1 207 ? -4.140 10.847 29.181 1.00 74.75 207 GLY A O 1
ATOM 1566 N N . ALA A 1 208 ? -4.281 8.642 28.747 1.00 80.50 208 ALA A N 1
ATOM 1567 C CA . ALA A 1 208 ? -2.844 8.404 28.847 1.00 80.50 208 ALA A CA 1
ATOM 1568 C C . ALA A 1 208 ? -2.066 9.106 27.721 1.00 80.50 208 ALA A C 1
ATOM 1570 O O . ALA A 1 208 ? -2.481 9.127 26.558 1.00 80.50 208 ALA A O 1
ATOM 1571 N N . THR A 1 209 ? -0.907 9.668 28.071 1.00 79.00 209 THR A N 1
ATOM 1572 C CA . THR A 1 209 ? 0.044 10.192 27.084 1.00 79.00 209 THR A CA 1
ATOM 1573 C C . THR A 1 209 ? 0.734 9.022 26.405 1.00 79.00 209 THR A C 1
ATOM 1575 O O . THR A 1 209 ? 1.399 8.230 27.065 1.00 79.00 209 THR A O 1
ATOM 1578 N N . GLU A 1 210 ? 0.593 8.918 25.090 1.00 82.62 210 GLU A N 1
ATOM 1579 C CA . GLU A 1 210 ? 1.251 7.867 24.320 1.00 82.62 210 GLU A CA 1
ATOM 1580 C C . GLU A 1 210 ? 2.716 8.233 24.047 1.00 82.62 210 GLU A C 1
ATOM 1582 O O . GLU A 1 210 ? 3.020 9.342 23.599 1.00 82.62 210 GLU A O 1
ATOM 1587 N N . VAL A 1 211 ? 3.631 7.300 24.307 1.00 81.31 211 VAL A N 1
ATOM 1588 C CA . VAL A 1 211 ? 5.051 7.409 23.962 1.00 81.31 211 VAL A CA 1
ATOM 1589 C C . VAL A 1 211 ? 5.428 6.218 23.103 1.00 81.31 211 VAL A C 1
ATOM 1591 O O . VAL A 1 211 ? 5.439 5.083 23.574 1.00 81.31 211 VAL A O 1
ATOM 1594 N N . ARG A 1 212 ? 5.785 6.485 21.846 1.00 78.25 212 ARG A N 1
ATOM 1595 C CA . ARG A 1 212 ? 6.317 5.447 20.963 1.00 78.25 212 ARG A CA 1
ATOM 1596 C C . ARG A 1 212 ? 7.753 5.117 21.319 1.00 78.25 212 ARG A C 1
ATOM 1598 O O . ARG A 1 212 ? 8.549 6.026 21.568 1.00 78.25 212 ARG A O 1
ATOM 1605 N N . VAL A 1 213 ? 8.079 3.834 21.314 1.00 81.69 213 VAL A N 1
ATOM 1606 C CA . VAL A 1 213 ? 9.423 3.316 21.550 1.00 81.69 213 VAL A CA 1
ATOM 1607 C C . VAL A 1 213 ? 9.762 2.349 20.430 1.00 81.69 213 VAL A C 1
ATOM 1609 O O . VAL A 1 213 ? 9.204 1.260 20.354 1.00 81.69 213 VAL A O 1
ATOM 1612 N N . SER A 1 214 ? 10.698 2.739 19.573 1.00 80.50 214 SER A N 1
ATOM 1613 C CA . SER A 1 214 ? 11.232 1.848 18.551 1.00 80.50 214 SER A CA 1
ATOM 1614 C C . SER A 1 214 ? 12.329 0.986 19.157 1.00 80.50 214 SER A C 1
ATOM 1616 O O . SER A 1 214 ? 13.272 1.492 19.779 1.00 80.50 214 SER A O 1
ATOM 1618 N N . LEU A 1 215 ? 12.206 -0.320 18.968 1.00 79.50 215 LEU A N 1
ATOM 1619 C CA . LEU A 1 215 ? 13.222 -1.297 19.307 1.00 79.50 215 LEU A CA 1
ATOM 1620 C C . LEU A 1 215 ? 13.886 -1.778 18.029 1.00 79.50 215 LEU A C 1
ATOM 1622 O O . LEU A 1 215 ? 13.222 -2.235 17.110 1.00 79.50 215 LEU A O 1
ATOM 1626 N N . ALA A 1 216 ? 15.205 -1.692 17.984 1.00 75.81 216 ALA A N 1
ATOM 1627 C CA . ALA A 1 216 ? 16.019 -2.363 16.979 1.00 75.81 216 ALA A CA 1
ATOM 1628 C C . ALA A 1 216 ? 17.095 -3.168 17.708 1.00 75.81 216 ALA A C 1
ATOM 1630 O O . ALA A 1 216 ? 17.245 -3.038 18.929 1.00 75.81 216 ALA A O 1
ATOM 1631 N N . GLU A 1 217 ? 17.866 -3.988 16.993 1.00 74.88 217 GLU A N 1
ATOM 1632 C CA . GLU A 1 217 ? 18.971 -4.716 17.619 1.00 74.88 217 GLU A CA 1
ATOM 1633 C C . GLU A 1 217 ? 19.849 -3.752 18.438 1.00 74.88 217 GLU A C 1
ATOM 1635 O O . GLU A 1 217 ? 20.403 -2.777 17.924 1.00 74.88 217 GLU A O 1
ATOM 1640 N N . TRP A 1 218 ? 19.932 -4.020 19.746 1.00 74.88 218 TRP A N 1
ATOM 1641 C CA . TRP A 1 218 ? 20.696 -3.250 20.739 1.00 74.88 218 TRP A CA 1
ATOM 1642 C C . TRP A 1 218 ? 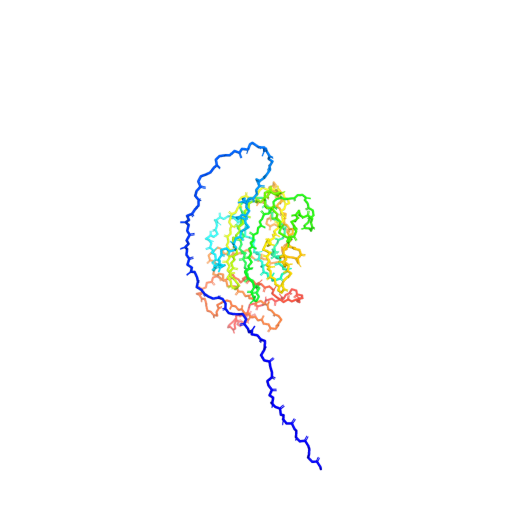20.243 -1.804 20.988 1.00 74.88 218 TRP A C 1
ATOM 1644 O O . TRP A 1 218 ? 20.944 -1.069 21.686 1.00 74.88 218 TRP A O 1
ATOM 1654 N N . THR A 1 219 ? 19.085 -1.389 20.470 1.00 76.19 219 THR A N 1
ATOM 1655 C CA . THR A 1 219 ? 18.636 0.009 20.524 1.00 76.19 219 THR A CA 1
ATOM 1656 C C . THR A 1 219 ? 17.233 0.136 21.103 1.00 76.19 219 THR A C 1
ATOM 1658 O O . THR A 1 219 ? 16.308 -0.542 20.667 1.00 76.19 219 THR A O 1
ATOM 1661 N N . VAL A 1 220 ? 17.076 1.065 22.052 1.00 83.38 220 VAL A N 1
ATOM 1662 C CA . VAL A 1 220 ? 15.780 1.520 22.576 1.00 83.38 220 VAL A CA 1
ATOM 1663 C C . VAL A 1 220 ? 15.659 3.011 22.283 1.00 83.38 220 VAL A C 1
ATOM 1665 O O . VAL A 1 220 ? 16.400 3.814 22.855 1.00 83.38 220 VAL A O 1
ATOM 1668 N N . ALA A 1 221 ? 14.750 3.382 21.385 1.00 79.50 221 ALA A N 1
ATOM 1669 C CA . ALA A 1 221 ? 14.598 4.750 20.902 1.00 79.50 221 ALA A CA 1
ATOM 1670 C C . ALA A 1 221 ? 13.177 5.272 21.175 1.00 79.50 221 ALA A C 1
ATOM 1672 O O . ALA A 1 221 ? 12.268 5.030 20.380 1.00 79.50 221 ALA A O 1
ATOM 1673 N N . PRO A 1 222 ? 12.948 5.987 22.291 1.00 80.69 222 PRO A N 1
ATOM 1674 C CA . PRO A 1 222 ? 11.676 6.658 22.501 1.00 80.69 222 PRO A CA 1
ATOM 1675 C C . PRO A 1 222 ? 11.558 7.876 21.572 1.00 80.69 222 PRO A C 1
ATOM 1677 O O . PRO A 1 222 ? 12.508 8.646 21.426 1.00 80.69 222 PRO A O 1
ATOM 1680 N N . ALA A 1 223 ? 10.376 8.097 20.997 1.00 72.44 223 ALA A N 1
ATOM 1681 C CA . ALA A 1 223 ? 10.086 9.252 20.140 1.00 72.44 223 ALA A CA 1
ATOM 1682 C C . ALA A 1 223 ? 10.238 10.593 20.883 1.00 72.44 223 ALA A C 1
ATOM 1684 O O . ALA A 1 223 ? 10.524 11.629 20.284 1.00 72.44 223 ALA A O 1
ATOM 1685 N N . VAL A 1 224 ? 10.066 10.569 22.207 1.00 68.12 224 VAL A N 1
ATOM 1686 C CA . VAL A 1 224 ? 10.282 11.706 23.101 1.00 68.12 224 VAL A CA 1
ATOM 1687 C C . VAL A 1 224 ? 11.025 11.254 24.354 1.00 68.12 224 VAL A C 1
ATOM 1689 O O . VAL A 1 224 ? 10.722 10.224 24.945 1.00 68.12 224 VAL A O 1
ATOM 1692 N N . SER A 1 225 ? 11.991 12.052 24.805 1.00 79.50 225 SER A N 1
ATOM 1693 C CA . SER A 1 225 ? 12.746 11.798 26.041 1.00 79.50 225 SER A CA 1
ATOM 1694 C C . SER A 1 225 ? 12.169 12.535 27.255 1.00 79.50 225 SER A C 1
ATOM 1696 O O . SER A 1 225 ? 12.737 12.505 28.347 1.00 79.50 225 SER A O 1
ATOM 1698 N N . THR A 1 226 ? 11.050 13.243 27.084 1.00 73.50 226 THR A N 1
ATOM 1699 C CA . THR A 1 226 ? 10.350 13.975 28.144 1.00 73.50 226 THR A CA 1
ATOM 1700 C C . THR A 1 226 ? 8.863 14.037 27.819 1.00 73.50 226 THR A C 1
ATOM 1702 O O . THR A 1 226 ? 8.489 14.398 26.707 1.00 73.50 226 THR A O 1
ATOM 1705 N N . VAL A 1 227 ? 8.021 13.739 28.807 1.00 80.94 227 VAL A N 1
ATOM 1706 C CA . VAL A 1 227 ? 6.561 13.874 28.734 1.00 80.94 227 VAL A CA 1
ATOM 1707 C C . VAL A 1 227 ? 6.016 14.532 29.996 1.00 80.94 227 VAL A C 1
ATOM 1709 O O . VAL A 1 227 ? 6.708 14.626 31.012 1.00 80.94 227 VAL A O 1
ATOM 1712 N N . GLN A 1 228 ? 4.775 15.014 29.929 1.00 75.56 228 GLN A N 1
ATOM 1713 C CA . GLN A 1 228 ? 4.067 15.473 31.120 1.00 75.56 228 GLN A CA 1
ATOM 1714 C C . GLN A 1 228 ? 3.793 14.286 32.052 1.00 75.56 228 GLN A C 1
ATOM 1716 O O . GLN A 1 228 ? 3.518 13.178 31.603 1.00 75.56 228 GLN A O 1
ATOM 1721 N N . SER A 1 229 ? 3.893 14.516 33.360 1.00 75.75 229 SER A N 1
ATOM 1722 C CA . SER A 1 229 ? 3.595 13.493 34.363 1.00 75.75 229 SER A CA 1
ATOM 1723 C C . SER A 1 229 ? 2.119 13.089 34.310 1.00 75.75 229 SER A C 1
ATOM 1725 O O . SER A 1 229 ? 1.257 13.968 34.324 1.00 75.75 229 SER A O 1
ATOM 1727 N N . GLY A 1 230 ? 1.838 11.789 34.338 1.00 81.88 230 GLY A N 1
ATOM 1728 C CA . GLY A 1 230 ? 0.488 11.230 34.292 1.00 81.88 230 GLY A CA 1
ATOM 1729 C C . GLY A 1 230 ? 0.530 9.748 33.933 1.00 81.88 230 GLY A C 1
ATOM 1730 O O . GLY A 1 230 ? 1.592 9.125 34.022 1.00 81.88 230 GLY A O 1
ATOM 1731 N N . ASP A 1 231 ? -0.611 9.207 33.517 1.00 80.44 231 ASP A N 1
ATOM 1732 C CA . ASP A 1 231 ? -0.659 7.882 32.905 1.00 80.44 231 ASP A CA 1
ATOM 1733 C C . ASP A 1 231 ? 0.035 7.947 31.541 1.00 80.44 231 ASP A C 1
ATOM 1735 O O . ASP A 1 231 ? -0.217 8.852 30.739 1.00 80.44 231 ASP A O 1
ATOM 1739 N N . ILE A 1 232 ? 0.964 7.023 31.313 1.00 81.31 232 ILE A N 1
ATOM 1740 C CA . ILE A 1 232 ? 1.748 6.940 30.082 1.00 81.31 232 ILE A CA 1
ATOM 1741 C C . ILE A 1 232 ? 1.511 5.564 29.491 1.00 81.31 232 ILE A C 1
ATOM 1743 O O . ILE A 1 232 ? 1.690 4.559 30.181 1.00 81.31 232 ILE A O 1
ATOM 1747 N N . ASP A 1 233 ? 1.131 5.551 28.223 1.00 82.56 233 ASP A N 1
ATOM 1748 C CA . ASP A 1 233 ? 0.980 4.343 27.431 1.00 82.56 233 ASP A CA 1
ATOM 1749 C C . ASP A 1 233 ? 2.187 4.216 26.497 1.00 82.56 233 ASP A C 1
ATOM 1751 O O . ASP A 1 233 ? 2.465 5.123 25.708 1.00 82.56 233 ASP A O 1
ATOM 1755 N N . PHE A 1 234 ? 2.962 3.141 26.634 1.00 83.50 234 PHE A N 1
ATOM 1756 C CA . PHE A 1 234 ? 4.143 2.917 25.803 1.00 83.50 234 PHE A CA 1
ATOM 1757 C C . PHE A 1 234 ? 3.780 1.985 24.657 1.00 83.50 234 PHE A C 1
ATOM 1759 O O . PHE A 1 234 ? 3.603 0.787 24.866 1.00 83.50 234 PHE A O 1
ATOM 1766 N N . LEU A 1 235 ? 3.728 2.534 23.446 1.00 80.31 235 LEU A N 1
ATOM 1767 C CA . LEU A 1 235 ? 3.570 1.738 22.238 1.00 80.31 235 LEU A CA 1
ATOM 1768 C C . LEU A 1 235 ? 4.957 1.326 21.746 1.00 80.31 235 LEU A C 1
ATOM 1770 O O . LEU A 1 235 ? 5.779 2.181 21.410 1.00 80.31 235 LEU A O 1
ATOM 1774 N N . VAL A 1 236 ? 5.232 0.027 21.757 1.00 81.69 236 VAL A N 1
ATOM 1775 C CA . VAL A 1 236 ? 6.554 -0.522 21.453 1.00 81.69 236 VAL A CA 1
ATOM 1776 C C . VAL A 1 236 ? 6.528 -1.182 20.078 1.00 81.69 236 VAL A C 1
ATOM 1778 O O . VAL A 1 236 ? 5.842 -2.182 19.893 1.00 81.69 236 VAL A O 1
ATOM 1781 N N . ASP A 1 237 ? 7.320 -0.658 19.145 1.00 77.94 237 ASP A N 1
ATOM 1782 C CA . ASP A 1 237 ? 7.486 -1.225 17.805 1.00 77.94 237 ASP A CA 1
ATOM 1783 C C . ASP A 1 237 ? 8.787 -2.049 17.759 1.00 77.94 237 ASP A C 1
ATOM 1785 O O . ASP A 1 237 ? 9.866 -1.510 18.019 1.00 77.94 237 ASP A O 1
ATOM 1789 N N . ASN A 1 238 ? 8.721 -3.344 17.430 1.00 78.00 238 ASN A N 1
ATOM 1790 C CA . ASN A 1 238 ? 9.917 -4.153 17.159 1.00 78.00 238 ASN A CA 1
ATOM 1791 C C . ASN A 1 238 ? 10.299 -4.041 15.677 1.00 78.00 238 ASN A C 1
ATOM 1793 O O . ASN A 1 238 ? 9.668 -4.656 14.826 1.00 78.00 238 ASN A O 1
ATOM 1797 N N . LEU A 1 239 ? 11.340 -3.266 15.388 1.00 75.50 239 LEU A N 1
ATOM 1798 C CA . LEU A 1 239 ? 11.914 -3.062 14.054 1.00 75.50 239 LEU A CA 1
ATOM 1799 C C . LEU A 1 239 ? 13.129 -3.971 13.793 1.00 75.50 239 LEU A C 1
ATOM 1801 O O . LEU A 1 239 ? 13.785 -3.851 12.761 1.00 75.50 239 LEU A O 1
ATOM 1805 N N . GLY A 1 240 ? 13.491 -4.833 14.750 1.00 67.81 240 GLY A N 1
ATOM 1806 C CA . GLY A 1 240 ? 14.612 -5.763 14.630 1.00 67.81 240 GLY A CA 1
ATOM 1807 C C . GLY A 1 240 ? 14.183 -7.160 14.156 1.00 67.81 240 GLY A C 1
ATOM 1808 O O . GLY A 1 240 ? 13.062 -7.582 14.424 1.00 67.81 240 GLY A O 1
ATOM 1809 N N . PRO A 1 241 ? 15.092 -7.938 13.536 1.00 56.78 241 PRO A N 1
ATOM 1810 C CA . PRO A 1 241 ? 14.826 -9.307 13.073 1.00 56.78 241 PRO A CA 1
ATOM 1811 C C . PRO A 1 241 ? 14.736 -10.361 14.198 1.00 56.78 241 PRO A C 1
ATOM 1813 O O . PRO A 1 241 ? 14.628 -11.552 13.910 1.00 56.78 241 PRO A O 1
ATOM 1816 N N . ALA A 1 242 ? 14.862 -9.962 15.467 1.00 54.62 242 ALA A N 1
ATOM 1817 C CA . ALA A 1 242 ? 15.005 -10.871 16.603 1.00 54.62 242 ALA A CA 1
ATOM 1818 C C . ALA A 1 242 ? 13.671 -11.181 17.309 1.00 54.62 242 ALA A C 1
ATOM 1820 O O . ALA A 1 242 ? 12.687 -10.455 17.149 1.00 54.62 242 ALA A O 1
ATOM 1821 N N . ASP A 1 243 ? 13.692 -12.256 18.113 1.00 55.78 243 ASP A N 1
ATOM 1822 C CA . ASP A 1 243 ? 12.635 -12.691 19.043 1.00 55.78 243 ASP A CA 1
ATOM 1823 C C . ASP A 1 243 ? 11.954 -11.505 19.756 1.00 55.78 243 ASP A C 1
ATOM 1825 O O . ASP A 1 243 ? 12.619 -10.499 20.024 1.00 55.78 243 ASP A O 1
ATOM 1829 N N . PRO A 1 244 ? 10.656 -11.610 20.112 1.00 58.72 244 PRO A N 1
ATOM 1830 C CA . PRO A 1 244 ? 9.909 -10.504 20.703 1.00 58.72 244 PRO A CA 1
ATOM 1831 C C . PRO A 1 244 ? 10.653 -9.932 21.923 1.00 58.72 244 PRO A C 1
ATOM 1833 O O . PRO A 1 244 ? 10.897 -10.662 22.890 1.00 58.72 244 PRO A O 1
ATOM 1836 N N . PRO A 1 245 ? 11.047 -8.648 21.890 1.00 60.91 245 PRO A N 1
ATOM 1837 C CA . PRO A 1 245 ? 11.837 -8.053 22.954 1.00 60.91 245 PRO A CA 1
ATOM 1838 C C . PRO A 1 245 ? 11.003 -7.893 24.229 1.00 60.91 245 PRO A C 1
ATOM 1840 O O . PRO A 1 245 ? 9.861 -7.437 24.195 1.00 60.91 245 PRO A O 1
ATOM 1843 N N . GLU A 1 246 ? 11.592 -8.221 25.379 1.00 64.50 246 GLU A N 1
ATOM 1844 C CA . GLU A 1 246 ? 11.005 -7.900 26.680 1.00 64.50 246 GLU A CA 1
ATOM 1845 C C . GLU A 1 246 ? 11.295 -6.431 27.021 1.00 64.50 246 GLU A C 1
ATOM 1847 O O . GLU A 1 246 ? 12.454 -6.020 27.133 1.00 64.50 246 GLU A O 1
ATOM 1852 N N . VAL A 1 247 ? 10.243 -5.630 27.207 1.00 66.19 247 VAL A N 1
ATOM 1853 C CA . VAL A 1 247 ? 10.360 -4.236 27.656 1.00 66.19 247 VAL A CA 1
ATOM 1854 C C . VAL A 1 247 ? 10.018 -4.137 29.133 1.00 66.19 247 VAL A C 1
ATOM 1856 O O . VAL A 1 247 ? 8.903 -4.438 29.551 1.00 66.19 247 VAL A O 1
ATOM 1859 N N . VAL A 1 248 ? 10.968 -3.638 29.923 1.00 70.62 248 VAL A N 1
ATOM 1860 C CA . VAL A 1 248 ? 10.772 -3.349 31.347 1.00 70.62 248 VAL A CA 1
ATOM 1861 C C . VAL A 1 248 ? 10.855 -1.843 31.570 1.00 70.62 248 VAL A C 1
ATOM 1863 O O . VAL A 1 248 ? 11.899 -1.225 31.361 1.00 70.62 248 VAL A O 1
ATOM 1866 N N . VAL A 1 249 ? 9.760 -1.243 32.041 1.00 73.19 249 VAL A N 1
ATOM 1867 C CA . VAL A 1 249 ? 9.735 0.169 32.446 1.00 73.19 249 VAL A CA 1
ATOM 1868 C C . VAL A 1 249 ? 10.268 0.286 33.874 1.00 73.19 249 VAL A C 1
ATOM 1870 O O . VAL A 1 249 ? 9.624 -0.147 34.828 1.00 73.19 249 VAL A O 1
ATOM 1873 N N . VAL A 1 250 ? 11.447 0.888 34.039 1.00 71.56 250 VAL A N 1
ATOM 1874 C CA . VAL A 1 250 ? 12.084 1.070 35.352 1.00 71.56 250 VAL A CA 1
ATOM 1875 C C . VAL A 1 250 ? 11.877 2.501 35.845 1.00 71.56 250 VAL A C 1
ATOM 1877 O O . VAL A 1 250 ? 12.300 3.454 35.194 1.00 71.56 250 VAL A O 1
ATOM 1880 N N . ARG A 1 251 ? 11.276 2.658 37.032 1.00 73.06 251 ARG A N 1
ATOM 1881 C CA . ARG A 1 251 ? 11.277 3.926 37.780 1.00 73.06 251 ARG A CA 1
ATOM 1882 C C . ARG A 1 251 ? 12.485 3.939 38.727 1.00 73.06 251 ARG A C 1
ATOM 1884 O O . ARG A 1 251 ? 12.492 3.159 39.677 1.00 73.06 251 ARG A O 1
ATOM 1891 N N . PRO A 1 252 ? 13.518 4.763 38.481 1.00 61.53 252 PRO A N 1
ATOM 1892 C CA . PRO A 1 252 ? 14.784 4.686 39.217 1.00 61.53 252 PRO A CA 1
ATOM 1893 C C . PRO A 1 252 ? 14.693 5.072 40.706 1.00 61.53 252 PRO A C 1
ATOM 1895 O O . PRO A 1 252 ? 15.650 4.853 41.442 1.00 61.53 252 PRO A O 1
ATOM 1898 N N . ASP A 1 253 ? 13.572 5.633 41.162 1.00 68.75 253 ASP A N 1
ATOM 1899 C CA . ASP A 1 253 ? 13.319 6.100 42.530 1.00 68.75 253 ASP A CA 1
ATOM 1900 C C . ASP A 1 253 ? 12.378 5.196 43.353 1.00 68.75 253 ASP A C 1
ATOM 1902 O O . ASP A 1 253 ? 12.206 5.416 44.554 1.00 68.75 253 ASP A O 1
ATOM 1906 N N . ALA A 1 254 ? 11.807 4.147 42.753 1.00 55.09 254 ALA A N 1
ATOM 1907 C CA . ALA A 1 254 ? 10.972 3.177 43.456 1.00 55.09 254 ALA A CA 1
ATOM 1908 C C . ALA A 1 254 ? 11.845 2.146 44.197 1.00 55.09 254 ALA A C 1
ATOM 1910 O O . ALA A 1 254 ? 12.122 1.057 43.699 1.00 55.09 254 ALA A O 1
ATOM 1911 N N . HIS A 1 255 ? 12.307 2.485 45.402 1.00 47.44 255 HIS A N 1
ATOM 1912 C CA . HIS A 1 255 ? 12.832 1.480 46.326 1.00 47.44 255 HIS A CA 1
ATOM 1913 C C . HIS A 1 255 ? 11.689 0.565 46.792 1.00 47.44 255 HIS A C 1
ATOM 1915 O O . HIS A 1 255 ? 10.657 1.048 47.251 1.00 47.44 255 HIS A O 1
ATOM 1921 N N . SER A 1 256 ? 11.876 -0.751 46.670 1.00 52.66 256 SER A N 1
ATOM 1922 C CA . SER A 1 256 ? 10.946 -1.764 47.173 1.00 52.66 256 SER A CA 1
ATOM 1923 C C . SER A 1 256 ? 10.797 -1.647 48.691 1.00 52.66 256 SER A C 1
ATOM 1925 O O . SER A 1 256 ? 11.770 -1.847 49.421 1.00 52.66 256 SER A O 1
ATOM 1927 N N . GLU A 1 257 ? 9.596 -1.336 49.167 1.00 47.25 257 GLU A N 1
ATOM 1928 C CA . GLU A 1 257 ? 9.225 -1.553 50.565 1.00 47.25 257 GLU A CA 1
ATOM 1929 C C . GLU A 1 257 ? 8.922 -3.056 50.735 1.00 47.25 257 GLU A C 1
ATOM 1931 O O . GLU A 1 257 ? 7.977 -3.564 50.128 1.00 47.25 257 GLU A O 1
ATOM 1936 N N . GLU A 1 258 ? 9.782 -3.770 51.475 1.00 42.12 258 GLU A N 1
ATOM 1937 C CA . GLU A 1 258 ? 9.549 -5.147 51.965 1.00 42.12 258 GLU A CA 1
ATOM 1938 C C . GLU A 1 258 ? 8.504 -5.191 53.090 1.00 42.12 258 GLU A C 1
ATOM 1940 O O . GLU A 1 258 ? 8.499 -4.269 53.942 1.00 42.12 258 GLU A O 1
#